Protein AF-A0A844MJE0-F1 (afdb_monomer)

Sequence (236 aa):
MPKNNQPQKSDAVLGGQNSVPANIAVLGGLEGVQMRLASANLKDRVSAISEALKYGNAGLDLVIESLRNKSWQVQRQAYLLLKNQNESQIKIALQELKTSYPYRQVHHKYTLNDGHSQKFASLTISNARNMLITSSEDSQIKFWNLDTKELIYTLVNNSSVKSISIDSDAQFLVSGGNDCLVKLWNLDTKELIHTFVGHSSSIESVSLNSYCRLIASGSLDKTVKNRKSNGTNIKA

Nearest PDB structures (foldseek):
  9esi-assembly1_C  TM=9.233E-01  e=3.219E-09  Schizosaccharomyces pombe
  3jb9-assembly1_L  TM=9.215E-01  e=4.875E-08  Schizosaccharomyces pombe 972h-
  4ci8-assembly1_A  TM=9.198E-01  e=2.069E-07  Homo sapiens
  6nd4-assembly1_T  TM=8.653E-01  e=9.304E-07  Saccharomyces cerevisiae BY4741
  5wlc-assembly1_LI  TM=8.374E-01  e=1.141E-03  Saccharomyces cerevisiae BY4741

Mean predicted aligned error: 14.36 Å

Secondary structure (DSSP, 8-state):
-----PPPTT------SSPPPTT-----HHHHHHHHHTSS-HHHHHHHHHHHGGGHHHHHHHHHHHTT-S-HHHHHHHHHHHTT---HHHHHHHHHHHHH-GGG--------TT--SS-EEEEEEETTTTEEEEEETTSEEEEEETTT--EEEEEE-SS-EEEEEE-TTSSEEEEEETTS-EEEEETTTTEEEEEE---SS-EEEEEE-GGG-EEEEEETTS-EEEEE--TTSS--

Foldseek 3Di:
DDDPPQPDQQDQDDDDPDDDDPDDRQRDHQVNLVVQCPDPDPVSNLVSLVVLPSNPPRSLVVLLVQCPDPDPSSNVSSCVVLVPDDDPSSVVSVVVSVVPDPVPPPDDPDDLPPDDPADWADWDAAPLQCWIWTFFQNQKIWIARNVVRDTPDIQGGPGGWREKEAANNRQWMWTWFAVQWIWIAGPVVRDTQDIDHDGPGGWNYWYAYHPRQWIWTDGPSRDIDIDGDPVPSPPD

pLDDT: mean 81.05, std 17.86, range [31.47, 96.81]

Structure (mmCIF, N/CA/C/O backbone):
data_AF-A0A844MJE0-F1
#
_entry.id   AF-A0A844MJE0-F1
#
loop_
_atom_site.group_PDB
_atom_site.id
_atom_site.type_symbol
_atom_site.label_atom_id
_atom_site.label_alt_id
_atom_site.label_comp_id
_atom_site.label_asym_id
_atom_site.label_entity_id
_atom_site.label_seq_id
_atom_site.pdbx_PDB_ins_code
_atom_site.Cartn_x
_atom_site.Cartn_y
_atom_site.Cartn_z
_atom_site.occupancy
_atom_site.B_iso_or_equiv
_atom_site.auth_seq_id
_atom_site.auth_comp_id
_atom_site.auth_asym_id
_atom_site.auth_atom_id
_atom_site.pdbx_PDB_model_num
ATOM 1 N N . MET A 1 1 ? -41.802 26.374 39.050 1.00 35.03 1 MET A N 1
ATOM 2 C CA . MET A 1 1 ? -40.739 25.354 38.914 1.00 35.03 1 MET A CA 1
ATOM 3 C C . MET A 1 1 ? -40.795 24.795 37.500 1.00 35.03 1 MET A C 1
ATOM 5 O O . MET A 1 1 ? -41.846 24.270 37.144 1.00 35.03 1 MET A O 1
ATOM 9 N N . PRO A 1 2 ? -39.760 24.967 36.663 1.00 33.94 2 PRO A N 1
ATOM 10 C CA . PRO A 1 2 ? -39.764 24.402 35.318 1.00 33.94 2 PRO A CA 1
ATOM 11 C C . PRO A 1 2 ? -39.615 22.877 35.414 1.00 33.94 2 PRO A C 1
ATOM 13 O O . PRO A 1 2 ? -38.682 22.379 36.043 1.00 33.94 2 PRO A O 1
ATOM 16 N N . LYS A 1 3 ? -40.568 22.133 34.840 1.00 37.91 3 LYS A N 1
ATOM 17 C CA . LYS A 1 3 ? -40.462 20.677 34.687 1.00 37.91 3 LYS A CA 1
ATOM 18 C C . LYS A 1 3 ? -39.306 20.384 33.731 1.00 37.91 3 LYS A C 1
ATOM 20 O O . LYS A 1 3 ? -39.228 20.963 32.651 1.00 37.91 3 LYS A O 1
ATOM 25 N N . ASN A 1 4 ? -38.401 19.513 34.161 1.00 39.12 4 ASN A N 1
ATOM 26 C CA . ASN A 1 4 ? -37.260 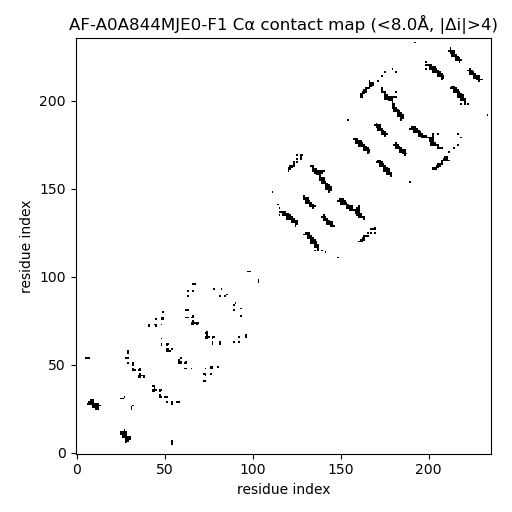19.050 33.385 1.00 39.12 4 ASN A CA 1
ATOM 27 C C . ASN A 1 4 ? -37.781 18.162 32.235 1.00 39.12 4 ASN A C 1
ATOM 29 O O . ASN A 1 4 ? -37.964 16.961 32.415 1.00 39.12 4 ASN A O 1
ATOM 33 N N . ASN A 1 5 ? -38.116 18.764 31.090 1.00 45.03 5 ASN A N 1
ATOM 34 C CA . ASN A 1 5 ? -38.633 18.060 29.910 1.00 45.03 5 ASN A CA 1
ATOM 35 C C . ASN A 1 5 ? -37.475 17.396 29.149 1.00 45.03 5 ASN A C 1
ATOM 37 O O . ASN A 1 5 ? -37.037 17.888 28.109 1.00 45.03 5 ASN A O 1
ATOM 41 N N . GLN A 1 6 ? -36.953 16.295 29.687 1.00 49.31 6 GLN A N 1
ATOM 42 C CA . GLN A 1 6 ? -36.098 15.400 28.913 1.00 49.31 6 GLN A CA 1
ATOM 43 C C . GLN A 1 6 ? -36.970 14.499 28.024 1.00 49.31 6 GLN A C 1
ATOM 45 O O . GLN A 1 6 ? -37.986 13.995 28.508 1.00 49.31 6 GLN A O 1
ATOM 50 N N . PRO A 1 7 ? -36.600 14.304 26.746 1.00 53.22 7 PRO A N 1
ATOM 51 C CA . PRO A 1 7 ? -37.373 13.486 25.821 1.00 53.22 7 PRO A CA 1
ATOM 52 C C . PRO A 1 7 ? -37.430 12.022 26.278 1.00 53.22 7 PRO A C 1
ATOM 54 O O . PRO A 1 7 ? -36.414 11.447 26.679 1.00 53.22 7 PRO A O 1
ATOM 57 N N . GLN A 1 8 ? -38.620 11.426 26.227 1.00 58.69 8 GLN A N 1
ATOM 58 C CA . GLN A 1 8 ? -38.882 10.046 26.627 1.00 58.69 8 GLN A CA 1
ATOM 59 C C . GLN A 1 8 ? -38.636 9.038 25.496 1.00 58.69 8 GLN A C 1
ATOM 61 O O . GLN A 1 8 ? -38.476 9.376 24.323 1.00 58.69 8 GLN A O 1
ATOM 66 N N . LYS A 1 9 ? -38.589 7.755 25.877 1.00 45.94 9 LYS A N 1
ATOM 67 C CA . LYS A 1 9 ? -38.171 6.620 25.039 1.00 45.94 9 LYS A CA 1
ATOM 68 C C . LYS A 1 9 ? -38.966 6.476 23.729 1.00 45.94 9 LYS A C 1
ATOM 70 O O . LYS A 1 9 ? -38.389 6.033 22.743 1.00 45.94 9 LYS A O 1
ATOM 75 N N . SER A 1 10 ? -40.231 6.895 23.724 1.00 49.75 10 SER A N 1
ATOM 76 C CA . SER A 1 10 ? -41.164 6.810 22.593 1.00 49.75 10 SER A CA 1
ATOM 77 C C . SER A 1 10 ? -41.624 8.183 22.079 1.00 49.75 10 SER A C 1
ATOM 79 O O . SER A 1 10 ? -42.693 8.288 21.477 1.00 49.75 10 SER A O 1
ATOM 81 N N . ASP A 1 11 ? -40.872 9.253 22.351 1.00 54.12 11 ASP A N 1
ATOM 82 C CA . ASP A 1 11 ? -41.260 10.589 21.897 1.00 54.12 11 ASP A CA 1
ATOM 83 C C . ASP A 1 11 ? -41.171 10.691 20.370 1.00 54.12 11 ASP A C 1
ATOM 85 O O . ASP A 1 11 ? -40.098 10.599 19.770 1.00 54.12 11 ASP A O 1
ATOM 89 N N . ALA A 1 12 ? -42.314 10.917 19.725 1.00 51.19 12 ALA A N 1
ATOM 90 C CA . ALA A 1 12 ? -42.372 11.216 18.303 1.00 51.19 12 ALA A CA 1
ATOM 91 C C . ALA A 1 12 ? -41.893 12.656 18.055 1.00 51.19 12 ALA A C 1
ATOM 93 O O . ALA A 1 12 ? -42.456 13.612 18.588 1.00 51.19 12 ALA A O 1
ATOM 94 N N . VAL A 1 13 ? -40.860 12.823 17.224 1.00 49.31 13 VAL A N 1
ATOM 95 C CA . VAL A 1 13 ? -40.357 14.145 16.825 1.00 49.31 13 VAL A CA 1
ATOM 96 C C . VAL A 1 13 ? -40.963 14.510 15.475 1.00 49.31 13 VAL A C 1
ATOM 98 O O . VAL A 1 13 ? -40.611 13.938 14.445 1.00 49.31 13 VAL A O 1
ATOM 101 N N . LEU A 1 14 ? -41.866 15.489 15.471 1.00 42.81 14 LEU A N 1
ATOM 102 C CA . LEU A 1 14 ? -42.382 16.102 14.248 1.00 42.81 14 LEU A CA 1
ATOM 103 C C . LEU A 1 14 ? -41.488 17.289 13.873 1.00 42.81 14 LEU A C 1
ATOM 105 O O . LEU A 1 14 ? -41.658 18.387 14.397 1.00 42.81 14 LEU A O 1
ATOM 109 N N . GLY A 1 15 ? -40.524 17.074 12.975 1.00 37.19 15 GLY A N 1
ATOM 110 C CA . GLY A 1 15 ? -39.758 18.177 12.387 1.00 37.19 15 GLY A CA 1
ATOM 111 C C . GLY A 1 15 ? -38.392 17.788 11.831 1.00 37.19 15 GLY A C 1
ATOM 112 O O . GLY A 1 15 ? -37.412 17.702 12.564 1.00 37.19 15 GLY A O 1
ATOM 113 N N . GLY A 1 16 ? -38.311 17.643 10.510 1.00 39.84 16 GLY A N 1
ATOM 114 C CA . GLY A 1 16 ? -37.067 17.639 9.743 1.00 39.84 16 GLY A CA 1
ATOM 115 C C . GLY A 1 16 ? -37.338 18.222 8.358 1.00 39.84 16 GLY A C 1
ATOM 116 O O . GLY A 1 16 ? -38.378 17.939 7.776 1.00 39.84 16 GLY A O 1
ATOM 117 N N . GLN A 1 17 ? -36.432 19.049 7.828 1.00 40.56 17 GLN A N 1
ATOM 118 C CA . GLN A 1 17 ? -36.599 19.769 6.550 1.00 40.56 17 GLN A CA 1
ATOM 119 C C . GLN A 1 17 ? -36.583 18.879 5.286 1.00 40.56 17 GLN A C 1
ATOM 121 O O . GLN A 1 17 ? -36.480 19.394 4.177 1.00 40.56 17 GLN A O 1
ATOM 126 N N . ASN A 1 18 ? -36.704 17.559 5.423 1.00 37.19 18 ASN A N 1
ATOM 127 C CA . ASN A 1 18 ? -36.796 16.652 4.284 1.00 37.19 18 ASN A CA 1
ATOM 128 C C . ASN A 1 18 ? -38.259 16.259 4.060 1.00 37.19 18 ASN A C 1
ATOM 130 O O . ASN A 1 18 ? -38.948 15.870 5.002 1.00 37.19 18 ASN A O 1
ATOM 134 N N . SER A 1 19 ? -38.721 16.345 2.810 1.00 37.81 19 SER A N 1
ATOM 135 C CA . SER A 1 19 ? -40.045 15.879 2.400 1.00 37.81 19 SER A CA 1
ATOM 136 C C . SER A 1 19 ? -40.218 14.398 2.753 1.00 37.81 19 SER A C 1
ATOM 138 O O . SER A 1 19 ? -39.479 13.532 2.287 1.00 37.81 19 SER A O 1
ATOM 140 N N . VAL A 1 20 ? -41.189 14.112 3.619 1.00 41.38 20 VAL A N 1
ATOM 141 C CA . VAL A 1 20 ? -41.494 12.755 4.085 1.00 41.38 20 VAL A CA 1
ATOM 142 C C . VAL A 1 20 ? -42.439 12.084 3.076 1.00 41.38 20 VAL A C 1
ATOM 144 O O . VAL A 1 20 ? -43.441 12.699 2.706 1.00 41.38 20 VAL A O 1
ATOM 147 N N . PRO A 1 21 ? -42.186 10.840 2.627 1.00 38.47 21 PRO A N 1
ATOM 148 C CA . PRO A 1 21 ? -43.189 10.048 1.921 1.00 38.47 21 PRO A CA 1
ATOM 149 C C . PRO A 1 21 ? -44.358 9.718 2.859 1.00 38.47 21 PRO A C 1
ATOM 151 O O . PRO A 1 21 ? -44.148 9.278 3.990 1.00 38.47 21 PRO A O 1
ATOM 154 N N . ALA A 1 22 ? -45.591 9.916 2.393 1.00 37.09 22 ALA A N 1
ATOM 155 C CA . ALA A 1 22 ? -46.799 9.565 3.133 1.00 37.09 22 ALA A CA 1
ATOM 156 C C . ALA A 1 22 ? -46.774 8.073 3.532 1.00 37.09 22 ALA A C 1
ATOM 158 O O . ALA A 1 22 ? -46.636 7.223 2.657 1.00 37.09 22 ALA A O 1
ATOM 159 N N . ASN A 1 23 ? -46.924 7.781 4.833 1.00 34.22 23 ASN A N 1
ATOM 160 C CA . ASN A 1 23 ? -47.141 6.458 5.466 1.00 34.22 23 ASN A CA 1
ATOM 161 C C . ASN A 1 23 ? -46.012 5.821 6.302 1.00 34.22 23 ASN A C 1
ATOM 163 O O . ASN A 1 23 ? -46.114 4.638 6.619 1.00 34.22 23 ASN A O 1
ATOM 167 N N . ILE A 1 24 ? -44.994 6.553 6.769 1.00 41.12 24 ILE A N 1
ATOM 168 C CA . ILE A 1 24 ? -44.108 6.026 7.828 1.00 41.12 24 ILE A CA 1
ATOM 169 C C . ILE A 1 24 ? -44.036 7.018 8.987 1.00 41.12 24 ILE A C 1
ATOM 171 O O . ILE A 1 24 ? -43.541 8.133 8.837 1.00 41.12 24 ILE A O 1
ATOM 175 N N . ALA A 1 25 ? -44.525 6.603 10.158 1.00 43.81 25 ALA A N 1
ATOM 176 C CA . ALA A 1 25 ? -44.223 7.284 11.407 1.00 43.81 25 ALA A CA 1
ATOM 177 C C . ALA A 1 25 ? -42.707 7.199 11.636 1.00 43.81 25 ALA A C 1
ATOM 179 O O . ALA A 1 25 ? -42.161 6.115 11.846 1.00 43.81 25 ALA A O 1
ATOM 180 N N . VAL A 1 26 ? -42.011 8.333 11.557 1.00 48.78 26 VAL A N 1
ATOM 181 C CA . VAL A 1 26 ? -40.617 8.414 11.993 1.00 48.78 26 VAL A CA 1
ATOM 182 C C . VAL A 1 26 ? -40.655 8.356 13.515 1.00 48.78 26 VAL A C 1
ATOM 184 O O . VAL A 1 26 ? -40.997 9.343 14.164 1.00 48.78 26 VAL A O 1
ATOM 187 N N . LEU A 1 27 ? -40.369 7.182 14.083 1.00 50.59 27 LEU A N 1
ATOM 188 C CA . LEU A 1 27 ? -40.142 7.053 15.520 1.00 50.59 27 LEU A CA 1
ATOM 189 C C . LEU A 1 27 ? -39.013 8.024 15.876 1.00 50.59 27 LEU A C 1
ATOM 191 O O . LEU A 1 27 ? -37.893 7.897 15.380 1.00 50.59 27 LEU A O 1
ATOM 195 N N . GLY A 1 28 ? -39.346 9.059 16.644 1.00 62.81 28 GLY A N 1
ATOM 196 C CA . GLY A 1 28 ? -38.365 9.966 17.218 1.00 62.81 28 GLY A CA 1
ATOM 197 C C . GLY A 1 28 ? -37.694 9.315 18.424 1.00 62.81 28 GLY A C 1
ATOM 198 O O . GLY A 1 28 ? -37.891 8.134 18.716 1.00 62.81 28 GLY A O 1
ATOM 199 N N . GLY A 1 29 ? -36.877 10.082 19.134 1.00 75.38 29 GLY A N 1
ATOM 200 C CA . GLY A 1 29 ? -36.345 9.608 20.401 1.00 75.38 29 GLY A CA 1
ATOM 201 C C . GLY A 1 29 ? -35.254 8.541 20.267 1.00 75.38 29 GLY A C 1
ATOM 202 O O . GLY A 1 29 ? -34.579 8.397 19.241 1.00 75.38 29 GLY A O 1
ATOM 203 N N . LEU A 1 30 ? -35.091 7.769 21.340 1.00 80.00 30 LEU A N 1
ATOM 204 C CA . LEU A 1 30 ? -34.098 6.700 21.433 1.00 80.00 30 LEU A CA 1
ATOM 205 C C . LEU A 1 30 ? -34.395 5.543 20.456 1.00 80.00 30 LEU A C 1
ATOM 207 O O . LEU A 1 30 ? -33.472 4.980 19.870 1.00 80.00 30 LEU A O 1
ATOM 211 N N . GLU A 1 31 ? -35.671 5.212 20.232 1.00 77.75 31 GLU A N 1
ATOM 212 C CA . GLU A 1 31 ? -36.081 4.171 19.274 1.00 77.75 31 GLU A CA 1
ATOM 213 C C . GLU A 1 31 ? -35.725 4.550 17.829 1.00 77.75 31 GLU A C 1
ATOM 215 O O . GLU A 1 31 ? -35.210 3.723 17.072 1.00 77.75 31 GLU A O 1
ATOM 220 N N . GLY A 1 32 ? -35.882 5.826 17.462 1.00 81.06 32 GLY A N 1
ATOM 221 C CA . GLY A 1 32 ? -35.431 6.346 16.169 1.00 81.06 32 GLY A CA 1
ATOM 222 C C . GLY A 1 32 ? -33.917 6.271 15.965 1.00 81.06 32 GLY A C 1
ATOM 223 O O . GLY A 1 32 ? -33.433 6.062 14.847 1.00 81.06 32 GLY A O 1
ATOM 224 N N . VAL A 1 33 ? -33.145 6.436 17.042 1.00 83.94 33 VAL A N 1
ATOM 225 C CA . VAL A 1 33 ? -31.689 6.237 17.031 1.00 83.94 33 VAL A CA 1
ATOM 226 C C . VAL A 1 33 ? -31.349 4.761 16.808 1.00 83.94 33 VAL A C 1
ATOM 228 O O . VAL A 1 33 ? -30.533 4.461 15.937 1.00 83.94 33 VAL A O 1
ATOM 231 N N . GLN A 1 34 ? -32.002 3.838 17.520 1.00 85.62 34 GLN A N 1
ATOM 232 C CA . GLN A 1 34 ? -31.779 2.393 17.374 1.00 85.62 34 GLN A CA 1
ATOM 233 C C . GLN A 1 34 ? -32.118 1.886 15.964 1.00 85.62 34 GLN A C 1
ATOM 235 O O . GLN A 1 34 ? -31.327 1.163 15.356 1.00 85.62 34 GLN A O 1
ATOM 240 N N . MET A 1 35 ? -33.242 2.327 15.395 1.00 82.75 35 MET A N 1
ATOM 241 C CA . MET A 1 35 ? -33.643 1.955 14.034 1.00 82.75 35 MET A CA 1
ATOM 242 C C . MET A 1 35 ? -32.636 2.440 12.984 1.00 82.75 35 MET A C 1
ATOM 244 O O . MET A 1 35 ? -32.252 1.691 12.085 1.00 82.75 35 MET A O 1
ATOM 248 N N . ARG A 1 36 ? -32.131 3.675 13.115 1.00 85.25 36 ARG A N 1
ATOM 249 C CA . ARG A 1 36 ? -31.092 4.196 12.210 1.00 85.25 36 ARG A CA 1
ATOM 250 C C . ARG A 1 36 ? -29.741 3.520 12.410 1.00 85.25 36 ARG A C 1
ATOM 252 O O . ARG A 1 36 ? -29.031 3.312 11.428 1.00 85.25 36 ARG A O 1
ATOM 259 N N . LEU A 1 37 ? -29.397 3.124 13.634 1.00 85.50 37 LEU A N 1
ATOM 260 C CA . LEU A 1 37 ? -28.204 2.326 13.937 1.00 85.50 37 LEU A CA 1
ATOM 261 C C . LEU A 1 37 ? -28.214 0.950 13.249 1.00 85.50 37 LEU A C 1
ATOM 263 O O . LEU A 1 37 ? -27.148 0.466 12.851 1.00 85.50 37 LEU A O 1
ATOM 267 N N . ALA A 1 38 ? -29.402 0.361 13.079 1.00 85.25 38 ALA A N 1
ATOM 268 C CA . ALA A 1 38 ? -29.630 -0.904 12.380 1.00 85.25 38 ALA A CA 1
ATOM 269 C C . ALA A 1 38 ? -29.778 -0.762 10.851 1.00 85.25 38 ALA A C 1
ATOM 271 O O . ALA A 1 38 ? -29.812 -1.768 10.143 1.00 85.25 38 ALA A O 1
ATOM 272 N N . SER A 1 39 ? -29.858 0.464 10.325 1.00 86.06 39 SER A N 1
ATOM 273 C CA . SER A 1 39 ? -30.025 0.698 8.887 1.00 86.06 39 SER A CA 1
ATOM 274 C C . SER A 1 39 ? -28.811 0.237 8.067 1.00 86.06 39 SER A C 1
ATOM 276 O O . SER A 1 39 ? -27.693 0.137 8.568 1.00 86.06 39 SER A O 1
ATOM 278 N N . ALA A 1 40 ? -29.004 -0.011 6.769 1.00 84.00 40 ALA A N 1
ATOM 279 C CA . ALA A 1 40 ? -27.901 -0.335 5.858 1.00 84.00 40 ALA A CA 1
ATOM 280 C C . ALA A 1 40 ? -27.025 0.890 5.517 1.00 84.00 40 ALA A C 1
ATOM 282 O O . ALA A 1 40 ? -25.872 0.742 5.109 1.00 84.00 40 ALA A O 1
ATOM 283 N N . ASN A 1 41 ? -27.551 2.106 5.692 1.00 88.00 41 ASN A N 1
ATOM 284 C CA . ASN A 1 41 ? -26.867 3.339 5.327 1.00 88.00 41 ASN A CA 1
ATOM 285 C C . ASN A 1 41 ? -25.903 3.788 6.428 1.00 88.00 41 ASN A C 1
ATOM 287 O O . ASN A 1 41 ? -26.292 4.183 7.525 1.00 88.00 41 ASN A O 1
ATOM 291 N N . LEU A 1 42 ? -24.613 3.794 6.112 1.00 86.69 42 LEU A N 1
ATOM 292 C CA . LEU A 1 42 ? -23.577 4.120 7.079 1.00 86.69 42 LEU A CA 1
ATOM 293 C C . LEU A 1 42 ? -23.650 5.566 7.593 1.00 86.69 42 LEU A C 1
ATOM 295 O O . LEU A 1 42 ? -23.349 5.814 8.761 1.00 86.69 42 LEU A O 1
ATOM 299 N N . LYS A 1 43 ? -24.084 6.511 6.753 1.00 87.50 43 LYS A N 1
ATOM 300 C CA . LYS A 1 43 ? -24.222 7.920 7.143 1.00 87.50 43 LYS A CA 1
ATOM 301 C C . LYS A 1 43 ? -25.285 8.094 8.229 1.00 87.50 43 LYS A C 1
ATOM 303 O O . LYS A 1 43 ? -25.052 8.814 9.200 1.00 87.50 43 LYS A O 1
ATOM 308 N N . ASP A 1 44 ? -26.398 7.377 8.100 1.00 86.94 44 ASP A N 1
ATOM 309 C CA . ASP A 1 44 ? -27.512 7.436 9.048 1.00 86.94 44 ASP A CA 1
ATOM 310 C C . ASP A 1 44 ? -27.118 6.822 10.393 1.00 86.94 44 ASP A C 1
ATOM 312 O O . ASP A 1 44 ? -27.391 7.406 11.441 1.00 86.94 44 ASP A O 1
ATOM 316 N N . ARG A 1 45 ? -26.374 5.709 10.370 1.00 89.06 45 ARG A N 1
ATOM 317 C CA . ARG A 1 45 ? -25.828 5.062 11.576 1.00 89.06 45 ARG A CA 1
ATOM 318 C C . ARG A 1 45 ? -24.874 5.976 12.344 1.00 89.06 45 ARG A C 1
ATOM 320 O O . ARG A 1 45 ? -24.981 6.098 13.561 1.00 89.06 45 ARG A O 1
ATOM 327 N N . VAL A 1 46 ? -23.945 6.634 11.643 1.00 89.06 46 VAL A N 1
ATOM 328 C CA . VAL A 1 46 ? -22.981 7.566 12.258 1.00 89.06 46 VAL A CA 1
ATOM 329 C C . VAL A 1 46 ? -23.699 8.786 12.842 1.00 89.06 46 VAL A C 1
ATOM 331 O O . VAL A 1 46 ? -23.398 9.190 13.965 1.00 89.06 46 VAL A O 1
ATOM 334 N N . SER A 1 47 ? -24.680 9.342 12.122 1.00 88.25 47 SER A N 1
ATOM 335 C CA . SER A 1 47 ? -25.501 10.452 12.621 1.00 88.25 47 SER A CA 1
ATOM 336 C C . SER A 1 47 ? -26.312 10.059 13.858 1.00 88.25 47 SER A C 1
ATOM 338 O O . SER A 1 47 ? -26.407 10.848 14.796 1.00 88.25 47 SER A O 1
ATOM 340 N N . ALA A 1 48 ? -26.875 8.849 13.880 1.00 88.44 48 ALA A N 1
ATOM 341 C CA . ALA A 1 48 ? -27.663 8.345 14.999 1.00 88.44 48 ALA A CA 1
ATOM 342 C C . ALA A 1 48 ? -26.829 8.225 16.285 1.00 88.44 48 ALA A C 1
ATOM 344 O O . ALA A 1 48 ? -27.296 8.629 17.345 1.00 88.44 48 ALA A O 1
ATOM 345 N N . ILE A 1 49 ? -25.569 7.778 16.198 1.00 90.62 49 ILE A N 1
ATOM 346 C CA . ILE A 1 49 ? -24.653 7.721 17.356 1.00 90.62 49 ILE A CA 1
ATOM 347 C C . ILE A 1 49 ? -24.396 9.103 17.947 1.00 90.62 49 ILE A C 1
ATOM 349 O O . ILE A 1 49 ? -24.406 9.274 19.163 1.00 90.62 49 ILE A O 1
ATOM 353 N N . SER A 1 50 ? -24.168 10.102 17.095 1.00 88.00 50 SER A N 1
ATOM 354 C CA . SER A 1 50 ? -23.973 11.476 17.561 1.00 88.00 50 SER A CA 1
ATOM 355 C C . SER A 1 50 ? -25.225 12.054 18.219 1.00 88.00 50 SER A C 1
ATOM 357 O O . SER A 1 50 ? -25.116 12.884 19.117 1.00 88.00 50 SER A O 1
ATOM 359 N N . GLU A 1 51 ? -26.408 11.615 17.795 1.00 87.75 51 GLU A N 1
ATOM 360 C CA . GLU A 1 51 ? -27.675 12.021 18.395 1.00 87.75 51 GLU A CA 1
ATOM 361 C C . GLU A 1 51 ? -27.981 11.279 19.7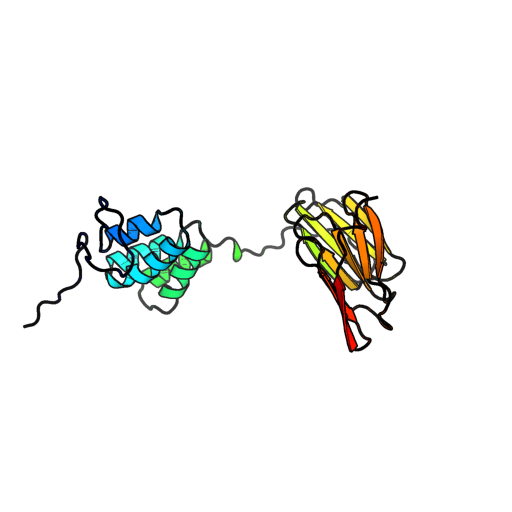02 1.00 87.75 51 GLU A C 1
ATOM 363 O O . GLU A 1 51 ? -28.596 11.867 20.588 1.00 87.75 51 GLU A O 1
ATOM 368 N N . ALA A 1 52 ? -27.509 10.036 19.853 1.00 89.12 52 ALA A N 1
ATOM 369 C CA . ALA A 1 52 ? -27.784 9.173 20.999 1.00 89.12 52 ALA A CA 1
ATOM 370 C C . ALA A 1 52 ? -27.508 9.867 22.342 1.00 89.12 52 ALA A C 1
ATOM 372 O O . ALA A 1 52 ? -28.347 9.816 23.234 1.00 89.12 52 ALA A O 1
ATOM 373 N N . LEU A 1 53 ? -26.402 10.611 22.463 1.00 85.31 53 LEU A N 1
ATOM 374 C CA . LEU A 1 53 ? -26.029 11.315 23.701 1.00 85.31 53 LEU A CA 1
ATOM 375 C C . LEU A 1 53 ? -27.064 12.345 24.186 1.00 85.31 53 LEU A C 1
ATOM 377 O O . LEU A 1 53 ? -27.056 12.707 25.360 1.00 85.31 53 LEU A O 1
ATOM 381 N N . LYS A 1 54 ? -27.975 12.811 23.320 1.00 86.12 54 LYS A N 1
ATOM 382 C CA . LYS A 1 54 ? -29.065 13.720 23.715 1.00 86.12 54 LYS A CA 1
ATOM 383 C C . LYS A 1 54 ? -30.098 13.047 24.625 1.00 86.12 54 LYS A C 1
ATOM 385 O O . LYS A 1 54 ? -30.833 13.748 25.312 1.00 86.12 54 LYS A O 1
ATOM 390 N N . TYR A 1 55 ? -30.136 11.715 24.649 1.00 84.88 55 TYR A N 1
ATOM 391 C CA . TYR A 1 55 ? -31.101 10.912 25.404 1.00 84.88 55 TYR A CA 1
ATOM 392 C C . TYR A 1 55 ? -30.540 10.391 26.742 1.00 84.88 55 TYR A C 1
ATOM 394 O O . TYR A 1 55 ? -31.013 9.387 27.276 1.00 84.88 55 TYR A O 1
ATOM 402 N N . GLY A 1 56 ? -29.522 11.063 27.294 1.00 84.25 56 GLY A N 1
ATOM 403 C CA . GLY A 1 56 ? -28.972 10.771 28.622 1.00 84.25 56 GLY A CA 1
ATOM 404 C C . GLY A 1 56 ? -28.340 9.379 28.726 1.00 84.25 56 GLY A C 1
ATOM 405 O O . GLY A 1 56 ? -27.711 8.910 27.778 1.00 84.25 56 GLY A O 1
ATOM 406 N N . ASN A 1 57 ? -28.520 8.714 29.872 1.00 85.44 57 ASN A N 1
ATOM 407 C CA . ASN A 1 57 ? -27.878 7.425 30.171 1.00 85.44 57 ASN A CA 1
ATOM 408 C C . ASN A 1 57 ? -28.237 6.331 29.154 1.00 85.44 57 ASN A C 1
ATOM 410 O O . ASN A 1 57 ? -27.350 5.642 28.669 1.00 85.44 57 ASN A O 1
ATOM 414 N N . ALA A 1 58 ? -29.508 6.238 28.745 1.00 84.00 58 ALA A N 1
ATOM 415 C CA . ALA A 1 58 ? -29.936 5.257 27.743 1.00 84.00 58 ALA A CA 1
ATOM 416 C C . ALA A 1 58 ? -29.274 5.496 26.372 1.00 84.00 58 ALA A C 1
ATOM 418 O O . ALA A 1 58 ? -28.999 4.564 25.620 1.00 84.00 58 ALA A O 1
ATOM 419 N N . GLY A 1 59 ? -29.010 6.761 26.048 1.00 86.38 59 GLY A N 1
ATOM 420 C CA . GLY A 1 59 ? -28.253 7.152 24.869 1.00 86.38 59 GLY A CA 1
ATOM 421 C C . GLY A 1 59 ? -26.775 6.794 24.965 1.00 86.38 59 GLY A C 1
ATOM 422 O O . GLY A 1 59 ? -26.195 6.277 24.015 1.00 86.38 59 GLY A O 1
ATOM 423 N N . LEU A 1 60 ? -26.173 7.046 26.124 1.00 88.88 60 LEU A N 1
ATOM 424 C CA . LEU A 1 60 ? -24.784 6.717 26.422 1.00 88.88 60 LEU A CA 1
ATOM 425 C C . LEU A 1 60 ? -24.531 5.206 26.347 1.00 88.88 60 LEU A C 1
ATOM 427 O O . LEU A 1 60 ? -23.541 4.803 25.734 1.00 88.88 60 LEU A O 1
ATOM 431 N N . ASP A 1 61 ? -25.452 4.385 26.854 1.00 90.25 61 ASP A N 1
ATOM 432 C CA . ASP A 1 61 ? -25.393 2.922 26.747 1.00 90.25 61 ASP A CA 1
ATOM 433 C C . ASP A 1 61 ? -25.327 2.467 25.283 1.00 90.25 61 ASP A C 1
ATOM 435 O O . ASP A 1 61 ? -24.499 1.628 24.933 1.00 90.25 61 ASP A O 1
ATOM 439 N N . LEU A 1 62 ? -26.109 3.090 24.393 1.00 90.06 62 LEU A N 1
ATOM 440 C CA . LEU A 1 62 ? -26.057 2.806 22.954 1.00 90.06 62 LEU A CA 1
ATOM 441 C C . LEU A 1 62 ? -24.726 3.214 22.314 1.00 90.06 62 LEU A C 1
ATOM 443 O O . LEU A 1 62 ? -24.236 2.533 21.407 1.00 90.06 62 LEU A O 1
ATOM 447 N N . VAL A 1 63 ? -24.119 4.320 22.757 1.00 91.56 63 VAL A N 1
ATOM 448 C CA . VAL A 1 63 ? -22.788 4.723 22.275 1.00 91.56 63 VAL A CA 1
ATOM 449 C C . VAL A 1 63 ? -21.725 3.740 22.769 1.00 91.56 63 VAL A C 1
ATOM 451 O O . VAL A 1 63 ? -20.855 3.352 21.988 1.00 91.56 63 VAL A O 1
ATOM 454 N N . ILE A 1 64 ? -21.811 3.284 24.022 1.00 91.19 64 ILE A N 1
ATOM 455 C CA . ILE A 1 64 ? -20.928 2.246 24.568 1.00 91.19 64 ILE A CA 1
ATOM 456 C C . ILE A 1 64 ? -21.101 0.932 23.798 1.00 91.19 64 ILE A C 1
ATOM 458 O O . ILE A 1 64 ? -20.111 0.344 23.371 1.00 91.19 64 ILE A O 1
ATOM 462 N N . GLU A 1 65 ? -22.331 0.490 23.546 1.00 90.56 65 GLU A N 1
ATOM 463 C CA . GLU A 1 65 ? -22.611 -0.718 22.763 1.00 90.56 65 GLU A CA 1
ATOM 464 C C . GLU A 1 65 ? -22.057 -0.600 21.333 1.00 90.56 65 GLU A C 1
ATOM 466 O O . GLU A 1 65 ? -21.469 -1.539 20.789 1.00 90.56 65 GLU A O 1
ATOM 471 N N . SER A 1 66 ? -22.132 0.599 20.749 1.00 90.44 66 SER A N 1
ATOM 472 C CA . SER A 1 66 ? -21.580 0.897 19.425 1.00 90.44 66 SER A CA 1
ATOM 473 C C . SER A 1 66 ? -20.053 0.755 19.346 1.00 90.44 66 SER A C 1
ATOM 475 O O . SER A 1 66 ? -19.525 0.562 18.247 1.00 90.44 66 SER A O 1
ATOM 477 N N . LEU A 1 67 ? -19.329 0.754 20.474 1.00 88.69 67 LEU A N 1
ATOM 478 C CA . LEU A 1 67 ? -17.900 0.411 20.518 1.00 88.69 67 LEU A CA 1
ATOM 479 C C . LEU A 1 67 ? -17.622 -1.049 20.130 1.00 88.69 67 LEU A C 1
ATOM 481 O O . LEU A 1 67 ? -16.484 -1.378 19.804 1.00 88.69 67 LEU A O 1
ATOM 485 N N . ARG A 1 68 ? -18.630 -1.926 20.129 1.00 86.94 68 ARG A N 1
ATOM 486 C CA . ARG A 1 68 ? -18.516 -3.328 19.694 1.00 86.94 68 ARG A CA 1
ATOM 487 C C . ARG A 1 68 ? -19.045 -3.550 18.272 1.00 86.94 68 ARG A C 1
ATOM 489 O O . ARG A 1 68 ? -19.139 -4.685 17.809 1.00 86.94 68 ARG A O 1
ATOM 496 N N . ASN A 1 69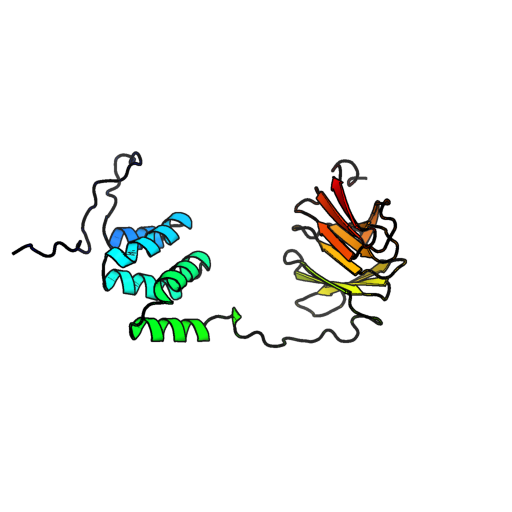 ? -19.398 -2.482 17.553 1.00 86.62 69 ASN A N 1
ATOM 497 C CA . ASN A 1 69 ? -19.967 -2.594 16.214 1.00 86.62 69 ASN A CA 1
ATOM 498 C C . ASN A 1 69 ? -18.930 -3.072 15.177 1.00 86.62 69 ASN A C 1
ATOM 500 O O . ASN A 1 69 ? -17.790 -2.616 15.170 1.00 86.62 69 ASN A O 1
ATOM 504 N N . LYS A 1 70 ? -19.354 -3.932 14.237 1.00 83.12 70 LYS A N 1
ATOM 505 C CA . LYS A 1 70 ? -18.511 -4.444 13.138 1.00 83.12 70 LYS A CA 1
ATOM 506 C C . LYS A 1 70 ? -18.018 -3.354 12.175 1.00 83.12 70 LYS A C 1
ATOM 508 O O . LYS A 1 70 ? -16.993 -3.527 11.525 1.00 83.12 70 LYS A O 1
ATOM 513 N N . SER A 1 71 ? -18.759 -2.254 12.030 1.00 85.12 71 SER A N 1
ATOM 514 C CA . SER A 1 71 ? -18.355 -1.147 11.159 1.00 85.12 71 SER A CA 1
ATOM 515 C C . SER A 1 71 ? -17.360 -0.234 11.871 1.00 85.12 71 SER A C 1
ATOM 517 O O . SER A 1 71 ? -17.711 0.427 12.850 1.00 85.12 71 SER A O 1
ATOM 519 N N . TRP A 1 72 ? -16.143 -0.125 11.329 1.00 84.44 72 TRP A N 1
ATOM 520 C CA . TRP A 1 72 ? -15.087 0.708 11.912 1.00 84.44 72 TRP A CA 1
ATOM 521 C C . TRP A 1 72 ? -15.475 2.191 12.012 1.00 84.44 72 TRP A C 1
ATOM 523 O O . TRP A 1 72 ? -15.044 2.872 12.934 1.00 84.44 72 TRP A O 1
ATOM 533 N N . GLN A 1 73 ? -16.297 2.709 11.092 1.00 86.69 73 GLN A N 1
ATOM 534 C CA . GLN A 1 73 ? -16.705 4.121 11.092 1.00 86.69 73 GLN A CA 1
ATOM 535 C C . GLN A 1 73 ? -17.659 4.425 12.249 1.00 86.69 73 GLN A C 1
ATOM 537 O O . GLN A 1 73 ? -17.492 5.422 12.948 1.00 86.69 73 GLN A O 1
ATOM 542 N N . VAL A 1 74 ? -18.619 3.528 12.472 1.00 89.06 74 VAL A N 1
ATOM 543 C CA . VAL A 1 74 ? -19.594 3.574 13.571 1.00 89.06 74 VAL A CA 1
ATOM 544 C C . VAL A 1 74 ? -18.864 3.441 14.910 1.00 89.06 74 VAL A C 1
ATOM 546 O O . VAL A 1 74 ? -19.015 4.278 15.798 1.00 89.06 74 VAL A O 1
ATOM 549 N N . GLN A 1 75 ? -17.972 2.456 15.008 1.00 88.50 75 GLN A N 1
ATOM 550 C CA . GLN A 1 75 ? -17.151 2.213 16.188 1.00 88.50 75 GLN A CA 1
ATOM 551 C C . GLN A 1 75 ? -16.210 3.388 16.511 1.00 88.50 75 GLN A C 1
ATOM 553 O O . GLN A 1 75 ? -16.116 3.827 17.657 1.00 88.50 75 GLN A O 1
ATOM 558 N N . ARG A 1 76 ? -15.535 3.946 15.496 1.00 88.19 76 ARG A N 1
ATOM 559 C CA . ARG A 1 76 ? -14.654 5.113 15.644 1.00 88.19 76 ARG A CA 1
ATOM 560 C C . ARG A 1 76 ? -15.427 6.340 16.102 1.00 88.19 76 ARG A C 1
ATOM 562 O O . ARG A 1 76 ? -14.913 7.086 16.930 1.00 88.19 76 ARG A O 1
ATOM 569 N N . GLN A 1 77 ? -16.634 6.556 15.580 1.00 90.56 77 GLN A N 1
ATOM 570 C CA . GLN A 1 77 ? -17.469 7.672 16.010 1.00 90.56 77 GLN A CA 1
ATOM 571 C C . GLN A 1 77 ? -17.823 7.547 17.494 1.00 90.56 77 GLN A C 1
ATOM 573 O O . GLN A 1 77 ? -17.626 8.500 18.244 1.00 90.56 77 GLN A O 1
ATOM 578 N N . ALA A 1 78 ? -18.249 6.361 17.934 1.00 90.56 78 ALA A N 1
ATOM 579 C CA . ALA A 1 78 ? -18.505 6.087 19.344 1.00 90.56 78 ALA A CA 1
ATOM 580 C C . ALA A 1 78 ? -17.258 6.327 20.218 1.00 90.56 78 ALA A C 1
ATOM 582 O O . ALA A 1 78 ? -17.335 7.014 21.235 1.00 90.56 78 ALA A O 1
ATOM 583 N N . TYR A 1 79 ? -16.079 5.869 19.781 1.00 89.81 79 TYR A N 1
ATOM 584 C CA . TYR A 1 79 ? -14.819 6.131 20.485 1.00 89.81 79 TYR A CA 1
ATOM 585 C C . TYR A 1 79 ? -14.520 7.631 20.609 1.00 89.81 79 TYR A C 1
ATOM 587 O O . TYR A 1 79 ? -14.145 8.104 21.680 1.00 89.81 79 TYR A O 1
ATOM 595 N N . LEU A 1 80 ? -14.688 8.401 19.529 1.00 89.19 80 LEU A N 1
ATOM 596 C CA . LEU A 1 80 ? -14.412 9.840 19.525 1.00 89.19 80 LEU A CA 1
ATOM 597 C C . LEU A 1 80 ? -15.325 10.624 20.469 1.00 89.19 80 LEU A C 1
ATOM 599 O O . LEU A 1 80 ? -14.867 11.611 21.044 1.00 89.19 80 LEU A O 1
ATOM 603 N N . LEU A 1 81 ? -16.573 10.184 20.633 1.00 90.50 81 LEU A N 1
ATOM 604 C CA . LEU A 1 81 ? -17.524 10.782 21.569 1.00 90.50 81 LEU A CA 1
ATOM 605 C C . LEU A 1 81 ? -17.170 10.480 23.031 1.00 90.50 81 LEU A C 1
ATOM 607 O O . LEU A 1 81 ? -17.335 11.340 23.892 1.00 90.50 81 LEU A O 1
ATOM 611 N N . LEU A 1 82 ? -16.651 9.280 23.303 1.00 89.94 82 LEU A N 1
ATOM 612 C CA . LEU A 1 82 ? -16.424 8.784 24.660 1.00 89.94 82 LEU A CA 1
ATOM 613 C C . LEU A 1 82 ? -14.998 9.021 25.192 1.00 89.94 82 LEU A C 1
ATOM 615 O O . LEU A 1 82 ? -14.806 9.105 26.400 1.00 89.94 82 LEU A O 1
ATOM 619 N N . LYS A 1 83 ? -13.984 9.171 24.326 1.00 88.44 83 LYS A N 1
ATOM 620 C CA . LYS A 1 83 ? -12.550 9.191 24.708 1.00 88.44 83 LYS A CA 1
ATOM 621 C C . LYS A 1 83 ? -12.144 10.240 25.752 1.00 88.44 83 LYS A C 1
ATOM 623 O O . LYS A 1 83 ? -11.135 10.052 26.422 1.00 88.44 83 LYS A O 1
ATOM 628 N N . ASN A 1 84 ? -12.890 11.339 25.851 1.00 86.12 84 ASN A N 1
ATOM 629 C CA . ASN A 1 84 ? -12.594 12.451 26.758 1.00 86.12 84 ASN A CA 1
ATOM 630 C C . ASN A 1 84 ? -13.518 12.468 27.987 1.00 86.12 84 ASN A C 1
ATOM 632 O O . ASN A 1 84 ? -13.425 13.380 28.805 1.00 86.12 84 ASN A O 1
ATOM 636 N N . GLN A 1 85 ? -14.431 11.502 28.107 1.00 86.75 85 GLN A N 1
ATOM 637 C CA . GLN A 1 85 ? -15.377 11.432 29.214 1.00 86.75 85 GLN A CA 1
ATOM 638 C C . GLN A 1 85 ? -14.788 10.642 30.390 1.00 86.75 85 GLN A C 1
ATOM 640 O O . GLN A 1 85 ? -14.042 9.679 30.211 1.00 86.75 85 GLN A O 1
ATOM 645 N N . ASN A 1 86 ? -15.117 11.069 31.612 1.00 83.69 86 ASN A N 1
ATOM 646 C CA . ASN A 1 86 ? -14.480 10.577 32.840 1.00 83.69 86 ASN A CA 1
ATOM 647 C C . ASN A 1 86 ? -15.289 9.528 33.613 1.00 83.69 86 ASN A C 1
ATOM 649 O O . ASN A 1 86 ? -14.835 9.078 34.668 1.00 83.69 86 ASN A O 1
ATOM 653 N N . GLU A 1 87 ? -16.445 9.118 33.100 1.00 87.81 87 GLU A N 1
ATOM 654 C CA . GLU A 1 87 ? -17.317 8.150 33.763 1.00 87.81 87 GLU A CA 1
ATOM 655 C C . GLU A 1 87 ? -16.673 6.756 33.845 1.00 87.81 87 GLU A C 1
ATOM 657 O O . GLU A 1 87 ? -15.983 6.306 32.925 1.00 87.81 87 GLU A O 1
ATOM 662 N N . SER A 1 88 ? -16.901 6.053 34.957 1.00 86.12 88 SER A N 1
ATOM 663 C CA . SER A 1 88 ? -16.308 4.736 35.232 1.00 86.12 88 SER A CA 1
ATOM 664 C C . SER A 1 88 ? -16.691 3.691 34.181 1.00 86.12 88 SER A C 1
ATOM 666 O O . SER A 1 88 ? -15.818 2.983 33.678 1.00 86.12 88 SER A O 1
ATOM 668 N N . GLN A 1 89 ? -17.965 3.652 33.788 1.00 87.19 89 GLN A N 1
ATOM 669 C CA . GLN A 1 89 ? -18.489 2.758 32.750 1.00 87.19 89 GLN A CA 1
ATOM 670 C C . GLN A 1 89 ? -17.795 2.953 31.394 1.00 87.19 89 GLN A C 1
ATOM 672 O O . GLN A 1 89 ? -17.427 1.984 30.730 1.00 87.19 89 GLN A O 1
ATOM 677 N N . ILE A 1 90 ? -17.509 4.205 31.027 1.00 88.50 90 ILE A N 1
ATOM 678 C CA . ILE A 1 90 ? -16.812 4.542 29.784 1.00 88.50 90 ILE A CA 1
ATOM 679 C C . ILE A 1 90 ? -15.359 4.089 29.848 1.00 88.50 90 ILE A C 1
ATOM 681 O O . ILE A 1 90 ? -14.849 3.510 28.891 1.00 88.50 90 ILE A O 1
ATOM 685 N N . LYS A 1 91 ? -14.679 4.315 30.978 1.00 89.06 91 LYS A N 1
ATOM 686 C CA . LYS A 1 91 ? -13.291 3.870 31.156 1.00 89.06 91 LYS A CA 1
ATOM 687 C C . LYS A 1 91 ? -13.166 2.356 31.012 1.00 89.06 91 LYS A C 1
ATOM 689 O O . LYS A 1 91 ? -12.242 1.909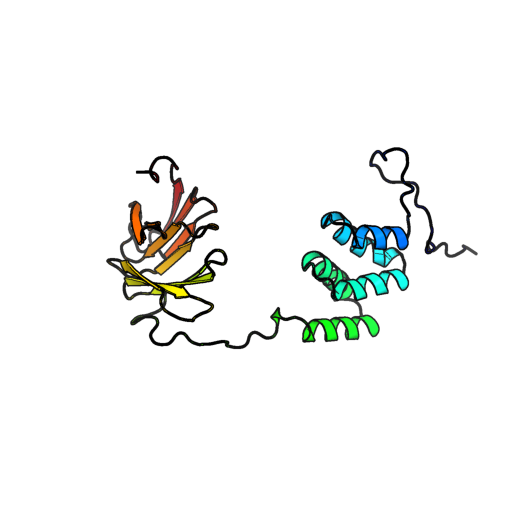 30.338 1.00 89.06 91 LYS A O 1
ATOM 694 N N . ILE A 1 92 ? -14.098 1.591 31.585 1.00 88.00 92 ILE A N 1
ATOM 695 C CA . ILE A 1 92 ? -14.143 0.127 31.453 1.00 88.00 92 ILE A CA 1
ATOM 696 C C . ILE A 1 92 ? -14.376 -0.266 29.992 1.00 88.00 92 ILE A C 1
ATOM 698 O O . ILE A 1 92 ? -13.569 -1.004 29.430 1.00 88.00 92 ILE A O 1
ATOM 702 N N . ALA A 1 93 ? -15.397 0.294 29.338 1.00 87.56 93 ALA A N 1
ATOM 703 C CA . ALA A 1 93 ? -15.702 -0.015 27.942 1.00 87.56 93 ALA A CA 1
ATOM 704 C C . ALA A 1 93 ? -14.544 0.331 26.987 1.00 87.56 93 ALA A C 1
ATOM 706 O O . ALA A 1 93 ? -14.219 -0.441 26.088 1.00 87.56 93 ALA A O 1
ATOM 707 N N . LEU A 1 94 ? -13.868 1.465 27.201 1.00 87.19 94 LEU A N 1
ATOM 708 C CA . LEU A 1 94 ? -12.677 1.852 26.443 1.00 87.19 94 LEU A CA 1
ATOM 709 C C . LEU A 1 94 ? -11.479 0.939 26.737 1.00 87.19 94 LEU A C 1
ATOM 711 O O . LEU A 1 94 ? -10.662 0.714 25.846 1.00 87.19 94 LEU A O 1
ATOM 715 N N . GLN A 1 95 ? -11.344 0.427 27.963 1.00 84.75 95 GLN A N 1
ATOM 716 C CA . GLN A 1 95 ? -10.302 -0.531 28.332 1.00 84.75 95 GLN A CA 1
ATOM 717 C C . GLN A 1 95 ? -10.529 -1.886 27.644 1.00 84.75 95 GLN A C 1
ATOM 719 O O . GLN A 1 95 ? -9.598 -2.408 27.035 1.00 84.75 95 GLN A O 1
ATOM 724 N N . GLU A 1 96 ? -11.756 -2.411 27.668 1.00 84.69 96 GLU A N 1
ATOM 725 C CA . GLU A 1 96 ? -12.148 -3.637 26.955 1.00 84.69 96 GLU A CA 1
ATOM 726 C C . GLU A 1 96 ? -11.965 -3.507 25.444 1.00 84.69 96 GLU A C 1
ATOM 728 O O . GLU A 1 96 ? -11.471 -4.408 24.773 1.00 84.69 96 GLU A O 1
ATOM 733 N N . LEU A 1 97 ? -12.317 -2.352 24.887 1.00 82.69 97 LEU A N 1
ATOM 734 C CA . LEU A 1 97 ? -12.103 -2.076 23.476 1.00 82.69 97 LEU A CA 1
ATOM 735 C C . LEU A 1 97 ? -10.602 -2.034 23.132 1.00 82.69 97 LEU A C 1
ATOM 737 O O . LEU A 1 97 ? -10.195 -2.585 22.111 1.00 82.69 97 LEU A O 1
ATOM 741 N N . LYS A 1 98 ? -9.748 -1.465 23.996 1.00 76.50 98 LYS A N 1
ATOM 742 C CA . LYS A 1 98 ? -8.284 -1.481 23.804 1.00 76.50 98 LYS A CA 1
ATOM 743 C C . LYS A 1 98 ? -7.697 -2.894 23.812 1.00 76.50 98 LYS A C 1
ATOM 745 O O . LYS A 1 98 ? -6.714 -3.107 23.107 1.00 76.50 98 LYS A O 1
ATOM 750 N N . THR A 1 99 ? -8.247 -3.816 24.601 1.00 71.69 99 THR A N 1
ATOM 751 C CA . THR A 1 99 ? -7.781 -5.211 24.666 1.00 71.69 99 THR A CA 1
ATOM 752 C C . THR A 1 99 ? -8.384 -6.079 23.563 1.00 71.69 99 THR A C 1
ATOM 754 O O . THR A 1 99 ? -7.710 -6.974 23.064 1.00 71.69 99 THR A O 1
ATOM 757 N N . SER A 1 100 ? -9.617 -5.791 23.142 1.00 71.88 100 SER A N 1
ATOM 758 C CA . SER A 1 100 ? -10.331 -6.521 22.091 1.00 71.88 100 SER A CA 1
ATOM 759 C C . SER A 1 100 ? -9.917 -6.122 20.673 1.00 71.88 100 SER A C 1
ATOM 761 O O . SER A 1 100 ? -10.179 -6.882 19.740 1.00 71.88 100 SER A O 1
ATOM 763 N N . TYR A 1 101 ? -9.323 -4.943 20.468 1.00 62.78 101 TYR A N 1
ATOM 764 C CA . TYR A 1 101 ? -8.966 -4.498 19.126 1.00 62.78 101 TYR A CA 1
ATOM 765 C C . TYR A 1 101 ? -7.873 -5.378 18.493 1.00 62.78 101 TYR A C 1
ATOM 767 O O . TYR A 1 101 ? -6.738 -5.384 18.980 1.00 62.78 101 TYR A O 1
ATOM 775 N N . PRO A 1 102 ? -8.135 -5.997 17.325 1.00 53.84 102 PRO A N 1
ATOM 776 C CA . PRO A 1 102 ? -7.129 -6.774 16.598 1.00 53.84 102 PRO A CA 1
ATOM 777 C C . PRO A 1 102 ? -5.953 -5.920 16.090 1.00 53.84 102 PRO A C 1
ATOM 779 O O . PRO A 1 102 ? -4.906 -6.454 15.746 1.00 53.84 102 PRO A O 1
ATOM 782 N N . TYR A 1 103 ? -6.084 -4.589 16.072 1.00 50.47 103 TYR A N 1
ATOM 783 C CA . TYR A 1 103 ? -5.063 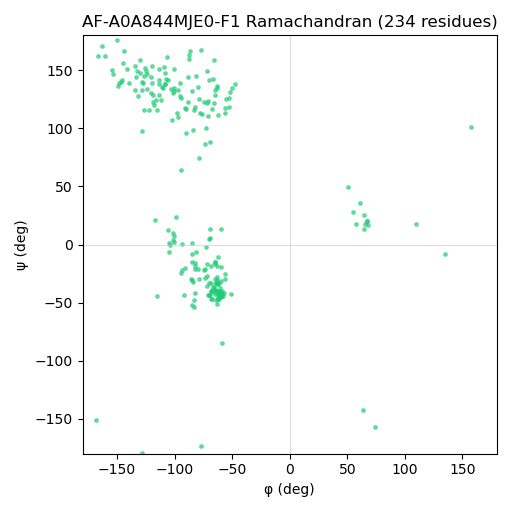-3.677 15.544 1.00 50.47 103 TYR A CA 1
ATOM 784 C C . TYR A 1 103 ? -3.916 -3.358 16.513 1.00 50.47 103 TYR A C 1
ATOM 786 O O . TYR A 1 103 ? -2.968 -2.684 16.115 1.00 50.47 103 TYR A O 1
ATOM 794 N N . ARG A 1 104 ? -3.981 -3.796 17.781 1.00 47.03 104 ARG A N 1
ATOM 795 C CA . ARG A 1 104 ? -2.919 -3.527 18.774 1.00 47.03 104 ARG A CA 1
ATOM 796 C C . ARG A 1 104 ? -2.015 -4.706 19.093 1.00 47.03 104 ARG A C 1
ATOM 798 O O . ARG A 1 104 ? -1.003 -4.515 19.759 1.00 47.03 104 ARG A O 1
ATOM 805 N N . GLN A 1 105 ? -2.321 -5.882 18.567 1.00 53.75 105 GLN A N 1
ATOM 806 C CA . GLN A 1 105 ? -1.410 -7.016 18.576 1.00 53.75 105 GLN A CA 1
ATOM 807 C C . GLN A 1 105 ? -0.628 -7.032 17.261 1.00 53.75 105 GLN A C 1
ATOM 809 O O . GLN A 1 105 ? -0.774 -7.930 16.435 1.00 53.75 105 GLN A O 1
ATOM 814 N N . VAL A 1 106 ? 0.186 -5.994 17.030 1.00 60.88 106 VAL A N 1
ATOM 815 C CA . VAL A 1 106 ? 1.204 -6.057 15.974 1.00 60.88 106 VAL A CA 1
ATOM 816 C C . VAL A 1 106 ? 2.297 -6.979 16.493 1.00 60.88 106 VAL A C 1
ATOM 818 O O . VAL A 1 106 ? 3.252 -6.551 17.136 1.00 60.88 106 VAL A O 1
ATOM 821 N N . HIS A 1 107 ? 2.106 -8.269 16.269 1.00 65.25 107 HIS A N 1
ATOM 822 C CA . HIS A 1 107 ? 3.137 -9.261 16.492 1.00 65.25 107 HIS A CA 1
ATOM 823 C C . HIS A 1 107 ? 3.853 -9.511 15.174 1.00 65.25 107 HIS A C 1
ATOM 825 O O . HIS A 1 107 ? 3.230 -9.588 14.111 1.00 65.25 107 HIS A O 1
ATOM 831 N N . HIS A 1 108 ? 5.177 -9.631 15.247 1.00 76.00 108 HIS A N 1
ATOM 832 C CA . HIS A 1 108 ? 5.940 -10.220 14.157 1.00 76.00 108 HIS A CA 1
ATOM 833 C C . HIS A 1 108 ? 5.314 -11.583 13.830 1.00 76.00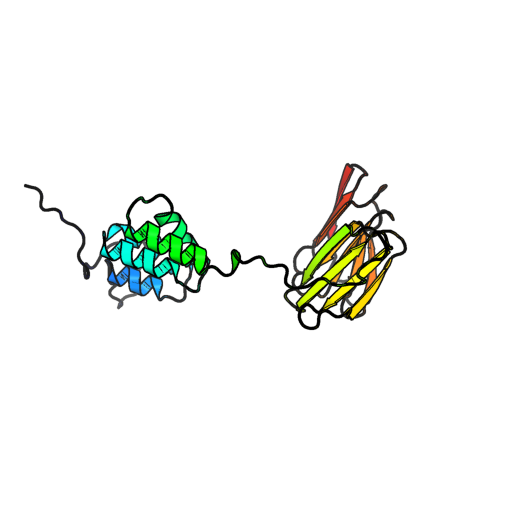 108 HIS A C 1
ATOM 835 O O . HIS A 1 108 ? 5.194 -12.436 14.708 1.00 76.00 108 HIS A O 1
ATOM 841 N N . LYS A 1 109 ? 4.817 -11.742 12.598 1.00 82.44 109 LYS A N 1
ATOM 842 C CA . LYS A 1 109 ? 4.106 -12.960 12.181 1.00 82.44 109 LYS A CA 1
ATOM 843 C C . LYS A 1 109 ? 5.061 -13.975 11.559 1.00 82.44 109 LYS A C 1
ATOM 845 O O . LYS A 1 109 ? 4.935 -15.170 11.803 1.00 82.44 109 LYS A O 1
ATOM 850 N N . TYR A 1 110 ? 5.970 -13.505 10.709 1.00 82.25 110 TYR A N 1
ATOM 851 C CA . TYR A 1 110 ? 7.016 -14.298 10.071 1.00 82.25 110 TYR A CA 1
ATOM 852 C C . TYR A 1 110 ? 8.060 -13.380 9.422 1.00 82.25 110 TYR A C 1
ATOM 854 O O . TYR A 1 110 ? 7.792 -12.206 9.168 1.00 82.25 110 TYR A O 1
ATOM 862 N N . THR A 1 111 ? 9.234 -13.940 9.131 1.00 84.56 111 THR A N 1
ATOM 863 C CA . THR A 1 111 ? 10.283 -13.318 8.310 1.00 84.56 111 THR A CA 1
ATOM 864 C C . THR A 1 111 ? 10.382 -14.081 6.993 1.00 84.56 111 THR A C 1
ATOM 866 O O . THR A 1 111 ? 10.368 -15.310 7.000 1.00 84.56 111 THR A O 1
ATOM 869 N N . LEU A 1 112 ? 10.479 -13.364 5.874 1.00 84.50 112 LEU A N 1
ATOM 870 C CA . LEU A 1 112 ? 10.833 -13.949 4.580 1.00 84.50 112 LEU A CA 1
ATOM 871 C C . LEU A 1 112 ? 12.361 -14.029 4.508 1.00 84.50 112 LEU A C 1
ATOM 873 O O . LEU A 1 112 ? 13.031 -13.020 4.281 1.00 84.50 112 LEU A O 1
ATOM 877 N N . ASN A 1 113 ? 12.904 -15.212 4.793 1.00 73.44 113 ASN A N 1
ATOM 878 C CA . ASN A 1 113 ? 14.342 -15.467 4.716 1.00 73.44 113 ASN A CA 1
ATOM 879 C C . ASN A 1 113 ? 14.776 -15.519 3.236 1.00 73.44 113 ASN A C 1
ATOM 881 O O . ASN A 1 113 ? 13.974 -15.867 2.373 1.00 73.44 113 ASN A O 1
ATOM 885 N N . ASP A 1 114 ? 16.016 -15.116 2.939 1.00 76.31 114 ASP A N 1
ATOM 886 C CA . ASP A 1 114 ? 16.579 -15.057 1.574 1.00 76.31 114 ASP A CA 1
ATOM 887 C C . ASP A 1 114 ? 15.846 -14.106 0.604 1.00 76.31 114 ASP A C 1
ATOM 889 O O . ASP A 1 114 ? 15.734 -14.337 -0.604 1.00 76.31 114 ASP A O 1
ATOM 893 N N . GLY A 1 115 ? 15.369 -12.985 1.157 1.00 80.69 115 GLY A N 1
ATOM 894 C CA . GLY A 1 115 ? 14.667 -11.928 0.436 1.00 80.69 115 GLY A CA 1
ATOM 895 C C . GLY A 1 115 ? 15.488 -11.303 -0.695 1.00 80.69 115 GLY A C 1
ATOM 896 O O . GLY A 1 115 ? 15.342 -11.680 -1.852 1.00 80.69 115 GLY A O 1
ATOM 897 N N . HIS A 1 116 ? 16.333 -10.326 -0.380 1.00 89.75 116 HIS A N 1
ATOM 898 C CA . HIS A 1 116 ? 17.155 -9.602 -1.354 1.00 89.75 116 HIS A CA 1
ATOM 899 C C . HIS A 1 116 ? 18.634 -9.664 -0.967 1.00 89.75 116 HIS A C 1
ATOM 901 O O . HIS A 1 116 ? 18.957 -9.730 0.218 1.00 89.75 116 HIS A O 1
ATOM 907 N N . SER A 1 117 ? 19.532 -9.639 -1.957 1.00 89.00 117 SER A N 1
ATOM 908 C CA . SER A 1 117 ? 20.985 -9.741 -1.721 1.00 89.00 117 SER A CA 1
ATOM 909 C C . SER A 1 117 ? 21.642 -8.399 -1.387 1.00 89.00 117 SER A C 1
ATOM 911 O O . SER A 1 117 ? 22.766 -8.362 -0.890 1.00 89.00 117 SER A O 1
ATOM 913 N N . GLN A 1 118 ? 20.940 -7.294 -1.642 1.00 90.44 118 GLN A N 1
ATOM 914 C CA . GLN A 1 118 ? 21.361 -5.938 -1.298 1.00 90.44 118 GLN A CA 1
ATOM 915 C C . GLN A 1 118 ? 20.264 -5.194 -0.531 1.00 90.44 118 GLN A C 1
ATOM 917 O O . GLN A 1 118 ? 19.190 -5.737 -0.252 1.00 90.44 118 GLN A O 1
ATOM 922 N N . LYS A 1 119 ? 20.547 -3.932 -0.183 1.00 87.19 119 LYS A N 1
ATOM 923 C CA . LYS A 1 119 ? 19.657 -3.077 0.602 1.00 87.19 119 LYS A CA 1
ATOM 924 C C . LYS A 1 119 ? 18.263 -3.021 -0.010 1.00 87.19 119 LYS A C 1
ATOM 926 O O . LYS A 1 119 ? 18.073 -2.660 -1.169 1.00 87.19 119 LYS A O 1
ATOM 931 N N . PHE A 1 120 ? 17.292 -3.339 0.832 1.00 83.31 120 PHE A N 1
ATOM 932 C CA . PHE A 1 120 ? 15.886 -3.148 0.543 1.00 83.31 120 PHE A CA 1
ATOM 933 C C . PHE A 1 120 ? 15.579 -1.657 0.365 1.00 83.31 120 PHE A C 1
ATOM 935 O O . PHE A 1 120 ? 16.038 -0.832 1.160 1.00 83.31 120 PHE A O 1
ATOM 942 N N . ALA A 1 121 ? 14.786 -1.328 -0.653 1.00 84.88 121 ALA A N 1
ATOM 943 C CA . ALA A 1 121 ? 14.452 0.055 -0.968 1.00 84.88 121 ALA A CA 1
ATOM 944 C C . ALA A 1 121 ? 12.959 0.366 -0.803 1.00 84.88 121 ALA A C 1
ATOM 946 O O . ALA A 1 121 ? 12.612 1.396 -0.228 1.00 84.88 121 ALA A O 1
ATOM 947 N N . SER A 1 122 ? 12.061 -0.507 -1.275 1.00 92.12 122 SER A N 1
ATOM 948 C CA . SER A 1 122 ? 10.620 -0.231 -1.261 1.00 92.12 122 SER A CA 1
ATOM 949 C C . SER A 1 122 ? 9.771 -1.504 -1.234 1.00 92.12 122 SER A C 1
ATOM 951 O O . SER A 1 122 ? 10.184 -2.551 -1.731 1.00 92.12 122 SER A O 1
ATOM 953 N N . LEU A 1 123 ? 8.579 -1.424 -0.631 1.00 94.75 123 LEU A N 1
ATOM 954 C CA . LEU A 1 123 ? 7.586 -2.502 -0.606 1.00 94.75 123 LEU A CA 1
ATOM 955 C C . LEU A 1 123 ? 6.195 -1.965 -0.912 1.00 94.75 123 LEU A C 1
ATOM 957 O O . LEU A 1 123 ? 5.873 -0.818 -0.599 1.00 94.75 123 LEU A O 1
ATOM 961 N N . THR A 1 124 ? 5.348 -2.834 -1.449 1.00 93.12 124 THR A N 1
ATOM 962 C CA . THR A 1 124 ? 3.911 -2.597 -1.571 1.00 93.12 124 THR A CA 1
ATOM 963 C C . THR A 1 124 ? 3.126 -3.894 -1.388 1.00 93.12 124 THR A C 1
ATOM 965 O O . THR A 1 124 ? 3.665 -4.987 -1.570 1.00 93.12 124 THR A O 1
ATOM 968 N N . ILE A 1 125 ? 1.858 -3.782 -0.995 1.00 91.25 125 ILE A N 1
ATOM 969 C CA . ILE A 1 125 ? 0.966 -4.921 -0.754 1.00 91.25 125 ILE A CA 1
ATOM 970 C C . ILE A 1 125 ? -0.208 -4.827 -1.721 1.00 91.25 125 ILE A C 1
ATOM 972 O O . ILE A 1 125 ? -0.886 -3.802 -1.794 1.00 91.25 125 ILE A O 1
ATOM 976 N N . SER A 1 126 ? -0.471 -5.923 -2.427 1.00 88.88 126 SER A N 1
ATOM 977 C CA . SER A 1 126 ? -1.687 -6.109 -3.206 1.00 88.88 126 SER A CA 1
ATOM 978 C C . SER A 1 126 ? -2.685 -6.934 -2.413 1.00 88.88 126 SER A C 1
ATOM 980 O O . SER A 1 126 ? -2.491 -8.133 -2.211 1.00 88.88 126 SER A O 1
ATOM 982 N N . ASN A 1 127 ? -3.794 -6.307 -2.027 1.00 81.62 127 ASN A N 1
ATOM 983 C CA . ASN A 1 127 ? -4.908 -7.025 -1.410 1.00 81.62 127 ASN A CA 1
ATOM 984 C C . ASN A 1 127 ? -5.684 -7.864 -2.438 1.00 81.62 127 ASN A C 1
ATOM 986 O O . ASN A 1 127 ? -6.240 -8.893 -2.077 1.00 81.62 127 ASN A O 1
ATOM 990 N N . ALA A 1 128 ? -5.708 -7.446 -3.710 1.00 82.69 128 ALA A N 1
ATOM 991 C CA . ALA A 1 128 ? -6.445 -8.139 -4.766 1.00 82.69 128 ALA A CA 1
ATOM 992 C C . ALA A 1 128 ? -5.849 -9.519 -5.087 1.00 82.69 128 ALA A C 1
ATOM 994 O O . ALA A 1 128 ? -6.590 -10.472 -5.306 1.00 82.69 128 ALA A O 1
ATOM 995 N N . ARG A 1 129 ? -4.513 -9.634 -5.085 1.00 84.06 129 ARG A N 1
ATOM 996 C CA . ARG A 1 129 ? -3.801 -10.903 -5.332 1.00 84.06 129 ARG A CA 1
ATOM 997 C C . ARG A 1 129 ? -3.233 -11.545 -4.065 1.00 84.06 129 ARG A C 1
ATOM 999 O O . ARG A 1 129 ? -2.612 -12.596 -4.154 1.00 84.06 129 ARG A O 1
ATOM 1006 N N . ASN A 1 130 ? -3.424 -10.912 -2.908 1.00 89.69 130 ASN A N 1
ATOM 1007 C CA . ASN A 1 130 ? -2.807 -11.287 -1.636 1.00 89.69 130 ASN A CA 1
ATOM 1008 C C . ASN A 1 130 ? -1.277 -11.480 -1.737 1.00 89.69 130 ASN A C 1
ATOM 1010 O O . ASN A 1 130 ? -0.705 -12.492 -1.326 1.00 89.69 130 ASN A O 1
ATOM 1014 N N . MET A 1 131 ? -0.610 -10.491 -2.336 1.00 92.38 131 MET A N 1
ATOM 1015 C CA . MET A 1 131 ? 0.823 -10.530 -2.630 1.00 92.38 131 MET A CA 1
ATOM 1016 C C . MET A 1 131 ? 1.566 -9.382 -1.951 1.00 92.38 131 MET A C 1
ATOM 1018 O O . MET A 1 131 ? 1.076 -8.253 -1.896 1.00 92.38 131 MET A O 1
ATOM 1022 N N . LEU A 1 132 ? 2.790 -9.657 -1.509 1.00 93.44 132 LEU A N 1
ATOM 1023 C CA . LEU A 1 132 ? 3.777 -8.652 -1.127 1.00 93.44 132 LEU A CA 1
ATOM 1024 C C . LEU A 1 132 ? 4.769 -8.479 -2.272 1.00 93.44 132 LEU A C 1
ATOM 1026 O O . LEU A 1 132 ? 5.268 -9.459 -2.819 1.00 93.44 132 LEU A O 1
ATOM 1030 N N . ILE A 1 133 ? 5.082 -7.238 -2.614 1.00 94.94 133 ILE A N 1
ATOM 1031 C CA . ILE A 1 133 ? 6.049 -6.913 -3.657 1.00 94.94 133 ILE A CA 1
ATOM 1032 C C . ILE A 1 133 ? 7.158 -6.098 -3.019 1.00 94.94 133 ILE A C 1
ATOM 1034 O O . ILE A 1 133 ? 6.884 -5.131 -2.309 1.00 94.94 133 ILE A O 1
ATOM 1038 N N . THR A 1 134 ? 8.399 -6.492 -3.260 1.00 95.25 134 THR A N 1
ATOM 1039 C CA . THR A 1 134 ? 9.589 -5.859 -2.693 1.00 95.25 134 THR A CA 1
ATOM 1040 C C . THR A 1 134 ? 10.554 -5.473 -3.799 1.00 95.25 134 THR A C 1
ATOM 1042 O O . THR A 1 134 ? 10.678 -6.185 -4.792 1.00 95.25 134 THR A O 1
ATOM 1045 N N . SER A 1 135 ? 11.247 -4.352 -3.630 1.00 94.94 135 SER A N 1
ATOM 1046 C CA . SER A 1 135 ? 12.325 -3.919 -4.513 1.00 94.94 135 SER A CA 1
ATOM 1047 C C . SER A 1 135 ? 13.606 -3.656 -3.731 1.00 94.94 135 SER A C 1
ATOM 1049 O O . SER A 1 135 ? 13.580 -3.294 -2.547 1.00 94.94 135 SER A O 1
ATOM 1051 N N . SER A 1 136 ? 14.739 -3.827 -4.403 1.00 94.25 136 SER A N 1
ATOM 1052 C CA . SER A 1 136 ? 16.057 -3.692 -3.790 1.00 94.25 136 SER A CA 1
ATOM 1053 C C . SER A 1 136 ? 17.083 -3.083 -4.743 1.00 94.25 136 SER A C 1
ATOM 1055 O O . SER A 1 136 ? 16.889 -2.959 -5.959 1.00 94.25 136 SER A O 1
ATOM 1057 N N . GLU A 1 137 ? 18.209 -2.685 -4.158 1.00 93.75 137 GLU A N 1
ATOM 1058 C CA . GLU A 1 137 ? 19.410 -2.271 -4.871 1.00 93.75 137 GLU A CA 1
ATOM 1059 C C . GLU A 1 137 ? 20.051 -3.407 -5.685 1.00 93.75 137 GLU A C 1
ATOM 1061 O O . GLU A 1 137 ? 20.778 -3.113 -6.632 1.00 93.75 137 GLU A O 1
ATOM 1066 N N . ASP A 1 138 ? 19.675 -4.669 -5.431 1.00 93.88 138 ASP A N 1
ATOM 1067 C CA . ASP A 1 138 ? 20.075 -5.851 -6.216 1.00 93.88 138 ASP A CA 1
ATOM 1068 C C . ASP A 1 138 ? 19.457 -5.910 -7.626 1.00 93.88 138 ASP A C 1
ATOM 1070 O O . ASP A 1 138 ? 19.658 -6.874 -8.363 1.00 93.88 138 ASP A O 1
ATOM 1074 N N . SER A 1 139 ? 18.738 -4.852 -8.013 1.00 94.00 139 SER A N 1
ATOM 1075 C CA . SER A 1 139 ? 18.054 -4.699 -9.298 1.00 94.00 139 SER A CA 1
ATOM 1076 C C . SER A 1 139 ? 16.909 -5.693 -9.510 1.00 94.00 139 SER A C 1
ATOM 1078 O O . SER A 1 139 ? 16.444 -5.869 -10.634 1.00 94.00 139 SER A O 1
ATOM 1080 N N . GLN A 1 140 ? 16.408 -6.330 -8.450 1.00 95.06 140 GLN A N 1
ATOM 1081 C CA . GLN A 1 140 ? 15.275 -7.246 -8.519 1.00 95.06 140 GLN A CA 1
ATOM 1082 C C . GLN A 1 140 ? 14.022 -6.642 -7.887 1.00 95.06 140 GLN A C 1
ATOM 1084 O O . GLN A 1 140 ? 14.070 -5.901 -6.901 1.00 95.06 140 GLN A O 1
ATOM 1089 N N . ILE A 1 141 ? 12.874 -7.013 -8.450 1.00 96.12 141 ILE A N 1
ATOM 1090 C CA . ILE A 1 141 ? 11.560 -6.838 -7.836 1.00 96.12 141 ILE A CA 1
ATOM 1091 C C . ILE A 1 141 ? 11.002 -8.233 -7.584 1.00 96.12 141 ILE A C 1
ATOM 1093 O O . ILE A 1 141 ? 10.779 -8.991 -8.528 1.00 96.12 141 ILE A O 1
ATOM 1097 N N . LYS A 1 142 ? 10.804 -8.584 -6.318 1.00 95.44 142 LYS A N 1
ATOM 1098 C CA . LYS A 1 142 ? 10.348 -9.910 -5.899 1.00 95.44 142 LYS A CA 1
ATOM 1099 C C . LYS A 1 142 ? 8.892 -9.875 -5.468 1.00 95.44 142 LYS A C 1
ATOM 1101 O O . LYS A 1 142 ? 8.448 -8.923 -4.831 1.00 95.44 142 LYS A O 1
ATOM 1106 N N . PHE A 1 143 ? 8.169 -10.933 -5.813 1.00 95.00 143 PHE A N 1
ATOM 1107 C CA . PHE A 1 143 ? 6.743 -11.084 -5.562 1.00 95.00 143 PHE A CA 1
ATOM 1108 C C . PHE A 1 143 ? 6.516 -12.290 -4.663 1.00 95.00 143 PHE A C 1
ATOM 1110 O O . PHE A 1 143 ? 6.885 -13.403 -5.024 1.00 95.00 143 PHE A O 1
ATOM 1117 N N . TRP A 1 144 ? 5.885 -12.081 -3.517 1.00 94.50 144 TRP A N 1
ATOM 1118 C CA . TRP A 1 144 ? 5.708 -13.083 -2.473 1.00 94.50 144 TRP A CA 1
ATOM 1119 C C . TRP A 1 144 ? 4.229 -13.336 -2.229 1.00 94.50 144 TRP A C 1
ATOM 1121 O O . TRP A 1 144 ? 3.436 -12.393 -2.175 1.00 94.50 144 TRP A O 1
ATOM 1131 N N . ASN A 1 145 ? 3.860 -14.596 -2.039 1.00 92.44 145 ASN A N 1
ATOM 1132 C CA . ASN A 1 145 ? 2.521 -14.962 -1.601 1.00 92.44 145 ASN A CA 1
ATOM 1133 C C . ASN A 1 145 ? 2.412 -14.739 -0.084 1.00 92.44 145 ASN A C 1
ATOM 1135 O O . ASN A 1 145 ? 3.218 -15.276 0.675 1.00 92.44 145 ASN A O 1
ATOM 1139 N N . LEU A 1 146 ? 1.433 -13.957 0.377 1.00 89.81 146 LEU A N 1
ATOM 1140 C CA . LEU A 1 146 ? 1.290 -13.661 1.808 1.00 89.81 146 LEU A CA 1
ATOM 1141 C C . LEU A 1 146 ? 0.734 -14.834 2.634 1.00 89.81 146 LEU A C 1
ATOM 1143 O O . LEU A 1 146 ? 0.964 -14.865 3.849 1.00 89.81 146 LEU A O 1
ATOM 1147 N N . ASP A 1 147 ? 0.044 -15.782 1.993 1.00 89.50 147 ASP A N 1
ATOM 1148 C CA . ASP A 1 147 ? -0.497 -16.992 2.620 1.00 89.50 147 ASP A CA 1
ATOM 1149 C C . ASP A 1 147 ? 0.564 -18.089 2.719 1.00 89.50 147 ASP A C 1
ATOM 1151 O O . ASP A 1 147 ? 0.829 -18.591 3.815 1.00 89.50 147 ASP A O 1
ATOM 1155 N N . THR A 1 148 ? 1.194 -18.440 1.590 1.00 90.56 148 THR A N 1
ATOM 1156 C CA . THR A 1 148 ? 2.189 -19.529 1.538 1.00 90.56 148 THR A CA 1
ATOM 1157 C C . THR A 1 148 ? 3.575 -19.084 1.989 1.00 90.56 148 THR A C 1
ATOM 1159 O O . THR A 1 148 ? 4.354 -19.913 2.452 1.00 90.56 148 THR A O 1
ATOM 1162 N N . LYS A 1 149 ? 3.857 -17.771 1.953 1.00 90.62 149 LYS A N 1
ATOM 1163 C CA . LYS A 1 149 ? 5.158 -17.152 2.276 1.00 90.62 149 LYS A CA 1
ATOM 1164 C C . LYS A 1 149 ? 6.261 -17.505 1.276 1.00 90.62 149 LYS A C 1
ATOM 1166 O O . LYS A 1 149 ? 7.443 -17.383 1.587 1.00 90.62 149 LYS A O 1
ATOM 1171 N N . GLU A 1 150 ? 5.879 -17.930 0.079 1.00 91.25 150 GLU A N 1
ATOM 1172 C CA . GLU A 1 150 ? 6.806 -18.343 -0.971 1.00 91.25 150 GLU A CA 1
ATOM 1173 C C . GLU A 1 150 ? 7.011 -17.237 -2.008 1.00 91.25 150 GLU A C 1
ATOM 1175 O O . GLU A 1 150 ? 6.124 -16.414 -2.265 1.00 91.25 150 GLU A O 1
ATOM 1180 N N . LEU A 1 151 ? 8.194 -17.237 -2.625 1.00 93.31 151 LEU A N 1
ATOM 1181 C CA . LEU A 1 151 ? 8.498 -16.398 -3.777 1.00 93.31 151 LEU A CA 1
ATOM 1182 C C . LEU A 1 151 ? 7.746 -16.933 -5.004 1.00 93.31 151 LEU A C 1
ATOM 1184 O O . LEU A 1 151 ? 7.949 -18.070 -5.416 1.00 93.31 151 LEU A O 1
ATOM 1188 N N . ILE A 1 152 ? 6.908 -16.096 -5.606 1.00 93.25 152 ILE A N 1
ATOM 1189 C CA . ILE A 1 152 ? 6.103 -16.435 -6.782 1.00 93.25 152 ILE A CA 1
ATOM 1190 C C . ILE A 1 152 ? 6.923 -16.216 -8.057 1.00 93.25 152 ILE A C 1
ATOM 1192 O O . ILE A 1 152 ? 6.996 -17.092 -8.915 1.00 93.25 152 ILE A O 1
ATOM 1196 N N . TYR A 1 153 ? 7.516 -15.028 -8.209 1.00 94.12 153 TYR A N 1
ATOM 1197 C CA . TYR A 1 153 ? 8.414 -14.698 -9.317 1.00 94.12 153 TYR A CA 1
ATOM 1198 C C . TYR A 1 153 ? 9.252 -13.449 -9.016 1.00 94.12 153 TYR A C 1
ATOM 1200 O O . TYR A 1 153 ? 9.009 -12.723 -8.048 1.00 94.12 153 TYR A O 1
ATOM 1208 N N . THR A 1 154 ? 10.223 -13.195 -9.893 1.00 94.94 154 THR A N 1
ATOM 1209 C CA . THR A 1 154 ? 11.124 -12.044 -9.834 1.00 94.94 154 THR A CA 1
ATOM 1210 C C . THR A 1 154 ? 11.130 -11.326 -11.178 1.00 94.94 154 THR A C 1
ATOM 1212 O O . THR A 1 154 ? 11.293 -11.968 -12.214 1.00 94.94 154 THR A O 1
ATOM 1215 N N . LEU A 1 155 ? 10.995 -10.002 -11.163 1.00 95.06 155 LEU A N 1
ATOM 1216 C CA . LEU A 1 155 ? 11.287 -9.147 -12.313 1.00 95.06 155 LEU A CA 1
ATOM 1217 C C . LEU A 1 155 ? 12.696 -8.579 -12.161 1.00 95.06 155 LEU A C 1
ATOM 1219 O O . LEU A 1 155 ? 13.060 -8.081 -11.093 1.00 95.06 155 LEU A O 1
ATOM 1223 N N . VAL A 1 156 ? 13.485 -8.653 -13.229 1.00 93.69 156 VAL A N 1
ATOM 1224 C CA . VAL A 1 156 ? 14.872 -8.181 -13.239 1.00 93.69 156 VAL A CA 1
ATOM 1225 C C . VAL A 1 156 ? 14.942 -6.826 -13.933 1.00 93.69 156 VAL A C 1
ATOM 1227 O O . VAL A 1 156 ? 14.420 -6.638 -15.030 1.00 93.69 156 VAL A O 1
ATOM 1230 N N . ASN A 1 157 ? 15.598 -5.878 -13.276 1.00 91.12 157 ASN A N 1
ATOM 1231 C CA . ASN A 1 157 ? 15.948 -4.575 -13.811 1.00 91.12 157 ASN A CA 1
ATOM 1232 C C . ASN A 1 157 ? 17.442 -4.499 -14.119 1.00 91.12 157 ASN A C 1
ATOM 1234 O O . ASN A 1 157 ? 18.257 -5.236 -13.577 1.00 91.12 157 ASN A O 1
ATOM 1238 N N . ASN A 1 158 ? 17.800 -3.531 -14.957 1.00 89.38 158 ASN A N 1
ATOM 1239 C CA . ASN A 1 158 ? 19.192 -3.247 -15.309 1.00 89.38 158 ASN A CA 1
ATOM 1240 C C . ASN A 1 158 ? 19.884 -2.319 -14.292 1.00 89.38 158 ASN A C 1
ATOM 1242 O O . ASN A 1 158 ? 21.016 -1.900 -14.513 1.00 89.38 158 ASN A O 1
ATOM 1246 N N . SER A 1 159 ? 19.182 -1.922 -13.228 1.00 92.94 159 SER A N 1
ATOM 1247 C CA . SER A 1 159 ? 19.683 -1.015 -12.199 1.00 92.94 159 SER A CA 1
ATOM 1248 C C . SER A 1 159 ? 18.867 -1.141 -10.916 1.00 92.94 159 SER A C 1
ATOM 1250 O O . SER A 1 159 ? 17.737 -1.641 -10.931 1.00 92.94 159 SER A O 1
ATOM 1252 N N . SER A 1 160 ? 19.439 -0.651 -9.817 1.00 93.62 160 SER A N 1
ATOM 1253 C CA . SER A 1 160 ? 18.831 -0.614 -8.490 1.00 93.62 160 SER A CA 1
ATOM 1254 C C . SER A 1 160 ? 17.450 0.035 -8.524 1.00 93.62 160 SER A C 1
ATOM 1256 O O . SER A 1 160 ? 17.293 1.141 -9.046 1.00 93.62 160 SER A O 1
ATOM 1258 N N . VAL A 1 161 ? 16.463 -0.624 -7.915 1.00 95.81 161 VAL A N 1
ATOM 1259 C CA . VAL A 1 161 ? 15.067 -0.174 -7.912 1.00 95.81 161 VAL A CA 1
ATOM 1260 C C . VAL A 1 161 ? 14.744 0.467 -6.572 1.00 95.81 161 VAL A C 1
ATOM 1262 O O . VAL A 1 161 ? 14.596 -0.223 -5.562 1.00 95.81 161 VAL A O 1
ATOM 1265 N N . LYS A 1 162 ? 14.613 1.794 -6.566 1.00 95.62 162 LYS A N 1
ATOM 1266 C CA . LYS A 1 162 ? 14.416 2.589 -5.350 1.00 95.62 162 LYS A CA 1
ATOM 1267 C C . LYS A 1 162 ? 12.960 2.685 -4.920 1.00 95.62 162 LYS A C 1
ATOM 1269 O O . LYS A 1 162 ? 12.682 2.787 -3.731 1.00 95.62 162 LYS A O 1
ATOM 1274 N N . SER A 1 163 ? 12.030 2.637 -5.868 1.00 96.12 163 SER A N 1
ATOM 1275 C CA . SER A 1 163 ? 10.608 2.802 -5.585 1.00 96.12 163 SER A CA 1
ATOM 1276 C C . SER A 1 163 ? 9.749 1.950 -6.509 1.00 96.12 163 SER A C 1
ATOM 1278 O O . SER A 1 163 ? 10.035 1.831 -7.703 1.00 96.12 163 SER A O 1
ATOM 1280 N N . ILE A 1 164 ? 8.681 1.382 -5.950 1.00 96.50 164 ILE A N 1
ATOM 1281 C CA . ILE A 1 164 ? 7.659 0.628 -6.674 1.00 96.50 164 ILE A CA 1
ATOM 1282 C C . ILE A 1 164 ? 6.257 1.080 -6.256 1.00 96.50 164 ILE A C 1
ATOM 1284 O O . ILE A 1 164 ? 6.029 1.479 -5.115 1.00 96.50 164 ILE A O 1
ATOM 1288 N N . SER A 1 165 ? 5.298 0.995 -7.174 1.00 94.50 165 SER A N 1
ATOM 1289 C CA . SER A 1 165 ? 3.881 1.254 -6.904 1.00 94.50 165 SER A CA 1
ATOM 1290 C C . SER A 1 165 ? 3.012 0.353 -7.781 1.00 94.50 165 SER A C 1
ATOM 1292 O O . SER A 1 165 ? 3.334 0.132 -8.946 1.00 94.50 165 SER A O 1
ATOM 1294 N N . ILE A 1 166 ? 1.932 -0.182 -7.214 1.00 91.88 166 ILE A N 1
ATOM 1295 C CA . ILE A 1 166 ? 0.991 -1.094 -7.875 1.00 91.88 166 ILE A CA 1
ATOM 1296 C C . ILE A 1 166 ? -0.377 -0.428 -8.018 1.00 91.88 166 ILE A C 1
ATOM 1298 O O . ILE A 1 166 ? -0.742 0.424 -7.205 1.00 91.88 166 ILE A O 1
ATOM 1302 N N . ASP A 1 167 ? -1.131 -0.807 -9.045 1.00 89.00 167 ASP A N 1
ATOM 1303 C CA . ASP A 1 167 ? -2.509 -0.361 -9.218 1.00 89.00 167 ASP A CA 1
ATOM 1304 C C . ASP A 1 167 ? -3.489 -1.110 -8.295 1.00 89.00 167 ASP A C 1
ATOM 1306 O O . ASP A 1 167 ? -3.165 -2.128 -7.683 1.00 89.00 167 ASP A O 1
ATOM 1310 N N . SER A 1 168 ? -4.717 -0.600 -8.185 1.00 84.56 168 SER A N 1
ATOM 1311 C CA . SER A 1 168 ? -5.747 -1.204 -7.329 1.00 84.56 168 SER A CA 1
ATOM 1312 C C . SER A 1 168 ? -6.147 -2.612 -7.764 1.00 84.56 168 SER A C 1
ATOM 1314 O O . SER A 1 168 ? -6.494 -3.427 -6.910 1.00 84.56 168 SER A O 1
ATOM 1316 N N . ASP A 1 169 ? -6.078 -2.892 -9.067 1.00 83.12 169 ASP A N 1
ATOM 1317 C CA . ASP A 1 169 ? -6.516 -4.163 -9.646 1.00 83.12 169 ASP A CA 1
ATOM 1318 C C . ASP A 1 169 ? -5.348 -5.158 -9.754 1.00 83.12 169 ASP A C 1
ATOM 1320 O O . ASP A 1 169 ? -5.520 -6.300 -10.186 1.00 83.12 169 ASP A O 1
ATOM 1324 N N . ALA A 1 170 ? -4.156 -4.736 -9.318 1.00 87.06 170 ALA A N 1
ATOM 1325 C CA . ALA A 1 170 ? -2.917 -5.493 -9.340 1.00 87.06 170 ALA A CA 1
ATOM 1326 C C . ALA A 1 170 ? -2.533 -6.026 -10.728 1.00 87.06 170 ALA A C 1
ATOM 1328 O O . ALA A 1 170 ? -1.871 -7.053 -10.823 1.00 87.06 170 ALA A O 1
ATOM 1329 N N . GLN A 1 171 ? -2.950 -5.353 -11.795 1.00 88.69 171 GLN A N 1
ATOM 1330 C CA . GLN A 1 171 ? -2.597 -5.679 -13.177 1.00 88.69 171 GLN A CA 1
ATOM 1331 C C . GLN A 1 171 ? -1.272 -5.041 -13.588 1.00 88.69 171 GLN A C 1
ATOM 1333 O O . GLN A 1 171 ? -0.544 -5.597 -14.410 1.00 88.69 171 GLN A O 1
ATOM 1338 N N . PHE A 1 172 ? -0.934 -3.892 -13.005 1.00 91.19 172 PHE A N 1
ATOM 1339 C CA . PHE A 1 172 ? 0.210 -3.102 -13.426 1.00 91.19 172 PHE A CA 1
ATOM 1340 C C . PHE A 1 172 ? 1.055 -2.647 -12.250 1.00 91.19 172 PHE A C 1
ATOM 1342 O O . PHE A 1 172 ? 0.559 -2.262 -11.190 1.00 91.19 172 PHE A O 1
ATOM 1349 N N . LEU A 1 173 ? 2.360 -2.608 -12.485 1.00 93.44 173 LEU A N 1
ATOM 1350 C CA . LEU A 1 173 ? 3.329 -2.076 -11.540 1.00 93.44 173 LEU A CA 1
ATOM 1351 C C . LEU A 1 173 ? 4.203 -1.042 -12.228 1.00 93.44 173 LEU A C 1
ATOM 1353 O O . LEU A 1 173 ? 4.649 -1.244 -13.355 1.00 93.44 173 LEU A O 1
ATOM 1357 N N . VAL A 1 174 ? 4.482 0.053 -11.534 1.00 94.38 174 VAL A N 1
ATOM 1358 C CA . VAL A 1 174 ? 5.537 0.984 -11.922 1.00 94.38 174 VAL A CA 1
ATOM 1359 C C . VAL A 1 174 ? 6.719 0.876 -10.985 1.00 94.38 174 VAL A C 1
ATOM 1361 O O . VAL A 1 174 ? 6.562 0.717 -9.776 1.00 94.38 174 VAL A O 1
ATOM 1364 N N . SER A 1 175 ? 7.909 0.994 -11.556 1.00 95.81 175 SER A N 1
ATOM 1365 C CA . SER A 1 175 ? 9.168 1.020 -10.822 1.00 95.81 175 SER A CA 1
ATOM 1366 C C . SER A 1 175 ? 10.026 2.199 -11.264 1.00 95.81 175 SER A C 1
ATOM 1368 O O . SER A 1 175 ? 10.011 2.566 -12.440 1.00 95.81 175 SER A O 1
ATOM 1370 N N . GLY A 1 176 ? 10.803 2.757 -10.342 1.00 96.00 176 GLY A N 1
ATOM 1371 C CA . GLY A 1 176 ? 11.808 3.781 -10.617 1.00 96.00 176 GLY A CA 1
ATOM 1372 C C . GLY A 1 176 ? 13.061 3.568 -9.773 1.00 96.00 176 GLY A C 1
ATOM 1373 O O . GLY A 1 176 ? 12.992 3.004 -8.676 1.00 96.00 176 GLY A O 1
ATOM 1374 N N . GLY A 1 177 ? 14.212 3.987 -10.294 1.00 94.88 177 GLY A N 1
ATOM 1375 C CA . GLY A 1 177 ? 15.483 3.807 -9.605 1.00 94.88 177 GLY A CA 1
ATOM 1376 C C . GLY A 1 177 ? 16.646 4.592 -10.201 1.00 94.88 177 GLY A C 1
ATOM 1377 O O . GLY A 1 177 ? 16.464 5.664 -10.784 1.00 94.88 177 GLY A O 1
ATOM 1378 N N . ASN A 1 178 ? 17.852 4.044 -10.041 1.00 95.50 178 ASN A N 1
ATOM 1379 C CA . ASN A 1 178 ? 19.105 4.727 -10.375 1.00 95.50 178 ASN A CA 1
ATOM 1380 C C . ASN A 1 178 ? 19.340 4.873 -11.891 1.00 95.50 178 ASN A C 1
ATOM 1382 O O . ASN A 1 178 ? 20.148 5.702 -12.300 1.00 95.50 178 ASN A O 1
ATOM 1386 N N . ASP A 1 179 ? 18.634 4.109 -12.733 1.00 94.69 179 ASP A N 1
ATOM 1387 C CA . ASP A 1 179 ? 18.701 4.247 -14.195 1.00 94.69 179 ASP A CA 1
ATOM 1388 C C . ASP A 1 179 ? 17.993 5.505 -14.721 1.00 94.69 179 ASP A C 1
ATOM 1390 O O . ASP A 1 179 ? 18.057 5.778 -15.916 1.00 94.69 179 ASP A O 1
ATOM 1394 N N . CYS A 1 180 ? 17.369 6.302 -13.842 1.00 95.25 180 CYS A N 1
ATOM 1395 C CA . CYS A 1 180 ? 16.614 7.513 -14.186 1.00 95.25 180 CYS A CA 1
ATOM 1396 C C . CYS A 1 180 ? 15.361 7.228 -15.042 1.00 95.25 180 CYS A C 1
ATOM 1398 O O . CYS A 1 180 ? 14.758 8.152 -15.600 1.00 95.25 180 CYS A O 1
ATOM 1400 N N . LEU A 1 181 ? 14.944 5.960 -15.142 1.00 95.19 181 LEU A N 1
ATOM 1401 C CA . LEU A 1 181 ? 13.810 5.516 -15.946 1.00 95.19 181 LEU A CA 1
ATOM 1402 C C . LEU A 1 181 ? 12.631 5.122 -15.058 1.00 95.19 181 LEU A C 1
ATOM 1404 O O . LEU A 1 181 ? 12.784 4.430 -14.052 1.00 95.19 181 LEU A O 1
ATOM 1408 N N . VAL A 1 182 ? 11.423 5.519 -15.462 1.00 94.81 182 VAL A N 1
ATOM 1409 C CA . VAL A 1 182 ? 10.197 4.942 -14.893 1.00 94.81 182 VAL A CA 1
ATOM 1410 C C . VAL A 1 182 ? 9.760 3.809 -15.808 1.00 94.81 182 VAL A C 1
ATOM 1412 O O . VAL A 1 182 ? 9.575 4.022 -17.002 1.00 94.81 182 VAL A O 1
ATOM 1415 N N . LYS A 1 183 ? 9.567 2.614 -15.268 1.00 93.88 183 LYS A N 1
ATOM 1416 C CA . LYS A 1 183 ? 9.170 1.423 -16.028 1.00 93.88 183 LYS A CA 1
ATOM 1417 C C . LYS A 1 183 ? 7.775 0.980 -15.629 1.00 93.88 183 LYS A C 1
ATOM 1419 O O . LYS A 1 183 ? 7.466 1.000 -14.443 1.00 93.88 183 LYS A O 1
ATOM 1424 N N . LEU A 1 184 ? 6.959 0.595 -16.605 1.00 93.00 184 LEU A N 1
ATOM 1425 C CA . LEU A 1 184 ? 5.610 0.058 -16.434 1.00 93.00 184 LEU A CA 1
ATOM 1426 C C . LEU A 1 184 ? 5.590 -1.416 -16.832 1.00 93.00 184 LEU A C 1
ATOM 1428 O O . LEU A 1 184 ? 5.917 -1.756 -17.967 1.00 93.00 184 LEU A O 1
ATOM 1432 N N . TRP A 1 185 ? 5.149 -2.260 -15.913 1.00 93.88 185 TRP A N 1
ATOM 1433 C CA . TRP A 1 185 ? 5.126 -3.710 -16.035 1.00 93.88 185 TRP A CA 1
ATOM 1434 C C . TRP A 1 185 ? 3.692 -4.221 -16.084 1.00 93.88 185 TRP A C 1
ATOM 1436 O O . TRP A 1 185 ? 2.843 -3.730 -15.338 1.00 93.88 185 TRP A O 1
ATOM 1446 N N . ASN A 1 186 ? 3.445 -5.229 -16.919 1.00 91.50 186 ASN A N 1
ATOM 1447 C CA . ASN A 1 186 ? 2.236 -6.041 -16.871 1.00 91.50 186 ASN A CA 1
ATOM 1448 C C . ASN A 1 186 ? 2.483 -7.205 -15.905 1.00 91.50 186 ASN A C 1
ATOM 1450 O O . ASN A 1 186 ? 3.424 -7.973 -16.098 1.00 91.50 186 ASN A O 1
ATOM 1454 N N . LEU A 1 187 ? 1.661 -7.353 -14.870 1.00 91.19 187 LEU A N 1
ATOM 1455 C CA . LEU A 1 187 ? 1.839 -8.407 -13.868 1.00 91.19 187 LEU A CA 1
ATOM 1456 C C . LEU A 1 187 ? 1.265 -9.763 -14.294 1.00 91.19 187 LEU A C 1
ATOM 1458 O O . LEU A 1 187 ? 1.620 -10.778 -13.694 1.00 91.19 187 LEU A O 1
ATOM 1462 N N . ASP A 1 188 ? 0.416 -9.795 -15.321 1.00 90.94 188 ASP A N 1
ATOM 1463 C CA . ASP A 1 188 ? -0.124 -11.029 -15.897 1.00 90.94 188 ASP A CA 1
ATOM 1464 C C . ASP A 1 188 ? 0.849 -11.642 -16.899 1.00 90.94 188 ASP A C 1
ATOM 1466 O O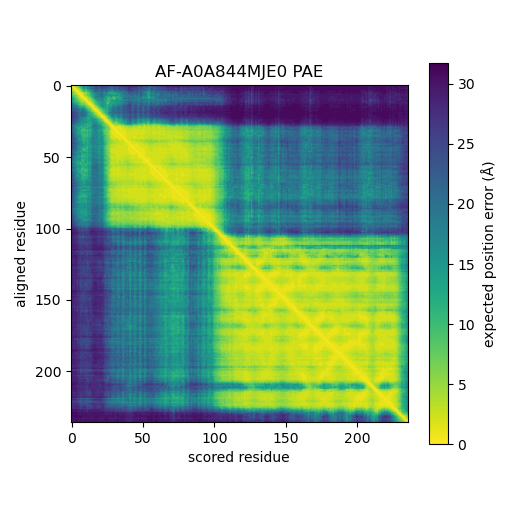 . ASP A 1 188 ? 1.166 -12.828 -16.798 1.00 90.94 188 ASP A O 1
ATOM 1470 N N . THR A 1 189 ? 1.388 -10.831 -17.817 1.00 92.50 189 THR A N 1
ATOM 1471 C CA . THR A 1 189 ? 2.397 -11.305 -18.782 1.00 92.50 189 THR A CA 1
ATOM 1472 C C . THR A 1 189 ? 3.810 -11.320 -18.203 1.00 92.50 189 THR A C 1
ATOM 1474 O O . THR A 1 189 ? 4.662 -12.046 -18.704 1.00 92.50 189 THR A O 1
ATOM 1477 N N . LYS A 1 190 ? 4.049 -10.588 -17.103 1.00 94.00 190 LYS A N 1
ATOM 1478 C CA . LYS A 1 190 ? 5.362 -10.393 -16.452 1.00 94.00 190 LYS A CA 1
ATOM 1479 C C . LYS A 1 190 ? 6.363 -9.638 -17.330 1.00 94.00 190 LYS A C 1
ATOM 1481 O O . LYS A 1 190 ? 7.573 -9.766 -17.154 1.00 94.00 190 LYS A O 1
ATOM 1486 N N . GLU A 1 191 ? 5.861 -8.829 -18.255 1.00 92.00 191 GLU A N 1
ATOM 1487 C CA . GLU A 1 191 ? 6.675 -8.109 -19.231 1.00 92.00 191 GLU A CA 1
ATOM 1488 C C . GLU A 1 191 ? 6.713 -6.606 -18.960 1.00 92.00 191 GLU A C 1
ATOM 1490 O O . GLU A 1 191 ? 5.788 -6.004 -18.404 1.00 92.00 191 GLU A O 1
ATOM 1495 N N . LEU A 1 192 ? 7.809 -5.988 -19.395 1.00 93.12 192 LEU A N 1
ATOM 1496 C CA . LEU A 1 192 ? 7.958 -4.542 -19.433 1.00 93.12 192 LEU A CA 1
ATOM 1497 C C . LEU A 1 192 ? 7.163 -3.987 -20.621 1.00 93.12 192 LEU A C 1
ATOM 1499 O O . LEU A 1 192 ? 7.543 -4.190 -21.770 1.00 93.12 192 LEU A O 1
ATOM 1503 N N . ILE A 1 193 ? 6.091 -3.249 -20.344 1.00 91.38 193 ILE A N 1
ATOM 1504 C CA . ILE A 1 193 ? 5.222 -2.659 -21.374 1.00 91.38 193 ILE A CA 1
ATOM 1505 C C . ILE A 1 193 ? 5.815 -1.353 -21.893 1.00 91.38 193 ILE A C 1
ATOM 1507 O O . ILE A 1 193 ? 5.745 -1.038 -23.080 1.00 91.38 193 ILE A O 1
ATOM 1511 N N . HIS A 1 194 ? 6.343 -0.532 -20.984 1.00 89.19 194 HIS A N 1
ATOM 1512 C CA . HIS A 1 194 ? 6.782 0.805 -21.345 1.00 89.19 194 HIS A CA 1
ATOM 1513 C C . HIS A 1 194 ? 7.881 1.336 -20.435 1.00 89.19 194 HIS A C 1
ATOM 1515 O O . HIS A 1 194 ? 7.884 1.099 -19.228 1.00 89.19 194 HIS A O 1
ATOM 1521 N N . THR A 1 195 ? 8.767 2.134 -21.025 1.00 92.75 195 THR A N 1
ATOM 1522 C CA . THR A 1 195 ? 9.834 2.842 -20.321 1.00 92.75 195 THR A CA 1
ATOM 1523 C C . THR A 1 195 ? 9.680 4.332 -20.574 1.00 92.75 195 THR A C 1
ATOM 1525 O O . THR A 1 195 ? 9.826 4.804 -21.699 1.00 92.75 195 THR A O 1
ATOM 1528 N N . PHE A 1 196 ? 9.403 5.092 -19.522 1.00 90.81 196 PHE A N 1
ATOM 1529 C CA . PHE A 1 196 ? 9.317 6.538 -19.589 1.00 90.81 196 PHE A CA 1
ATOM 1530 C C . PHE A 1 196 ? 10.675 7.169 -19.307 1.00 90.81 196 PHE A C 1
ATOM 1532 O O . PHE A 1 196 ? 11.207 7.101 -18.196 1.00 90.81 196 PHE A O 1
ATOM 1539 N N . VAL A 1 197 ? 11.184 7.862 -20.317 1.00 91.69 197 VAL A N 1
ATOM 1540 C CA . VAL A 1 197 ? 12.401 8.667 -20.237 1.00 91.69 197 VAL A CA 1
ATOM 1541 C C . VAL A 1 197 ? 12.054 10.085 -19.756 1.00 91.69 197 VAL A C 1
ATOM 1543 O O . VAL A 1 197 ? 10.900 10.534 -19.816 1.00 91.69 197 VAL A O 1
ATOM 1546 N N . GLY A 1 198 ? 13.050 10.801 -19.237 1.00 88.69 198 GLY A N 1
ATOM 1547 C CA . GLY A 1 198 ? 12.995 12.256 -19.100 1.00 88.69 198 GLY A CA 1
ATOM 1548 C C . GLY A 1 198 ? 13.460 12.815 -17.762 1.00 88.69 198 GLY A C 1
ATOM 1549 O O . GLY A 1 198 ? 13.540 14.036 -17.664 1.00 88.69 198 GLY A O 1
ATOM 1550 N N . HIS A 1 199 ? 13.730 11.985 -16.753 1.00 95.00 199 HIS A N 1
ATOM 1551 C CA . HIS A 1 199 ? 14.485 12.424 -15.577 1.00 95.00 199 HIS A CA 1
ATOM 1552 C C . HIS A 1 199 ? 15.982 12.402 -15.883 1.00 95.00 199 HIS A C 1
ATOM 1554 O O . HIS A 1 199 ? 16.441 11.543 -16.634 1.00 95.00 199 HIS A O 1
ATOM 1560 N N . SER A 1 200 ? 16.730 13.352 -15.326 1.00 96.00 200 SER A N 1
ATOM 1561 C CA . SER A 1 200 ? 18.191 13.437 -15.493 1.00 96.00 200 SER A CA 1
ATOM 1562 C C . SER A 1 200 ? 18.973 12.910 -14.285 1.00 96.00 200 SER A C 1
ATOM 1564 O O . SER A 1 200 ? 20.199 12.999 -14.259 1.00 96.00 200 SER A O 1
ATOM 1566 N N . SER A 1 201 ? 18.281 12.374 -13.278 1.00 96.44 201 SER A N 1
ATOM 1567 C CA . SER A 1 201 ? 18.883 11.766 -12.092 1.00 96.44 201 SER A CA 1
ATOM 1568 C C . SER A 1 201 ? 17.999 10.651 -11.517 1.00 96.44 201 SER A C 1
ATOM 1570 O O . SER A 1 201 ? 16.883 10.425 -11.997 1.00 96.44 201 SER A O 1
ATOM 1572 N N . SER A 1 202 ? 18.495 9.972 -10.476 1.00 95.25 202 SER A N 1
ATOM 1573 C CA . SER A 1 202 ? 17.822 8.859 -9.788 1.00 95.25 202 SER A CA 1
ATOM 1574 C C . SER A 1 202 ? 16.370 9.194 -9.455 1.00 95.25 202 SER A C 1
ATOM 1576 O O . SER A 1 202 ? 16.058 10.314 -9.037 1.00 95.25 202 SER A O 1
ATOM 1578 N N . ILE A 1 203 ? 15.476 8.229 -9.653 1.00 96.56 203 ILE A N 1
ATOM 1579 C CA . ILE A 1 203 ? 14.073 8.335 -9.254 1.00 96.56 203 ILE A CA 1
ATOM 1580 C C . ILE A 1 203 ? 13.939 7.779 -7.842 1.00 96.56 203 ILE A C 1
ATOM 1582 O O . ILE A 1 203 ? 14.141 6.590 -7.617 1.00 96.56 203 ILE A O 1
ATOM 1586 N N . GLU A 1 204 ? 13.537 8.635 -6.909 1.00 95.75 204 GLU A N 1
ATOM 1587 C CA . GLU A 1 204 ? 13.406 8.284 -5.490 1.00 95.75 204 GLU A CA 1
ATOM 1588 C C . GLU A 1 204 ? 11.985 7.845 -5.128 1.00 95.75 204 GLU A C 1
ATOM 1590 O O . GLU A 1 204 ? 11.770 7.151 -4.137 1.00 95.75 204 GLU A O 1
ATOM 1595 N N . SER A 1 205 ? 10.987 8.241 -5.922 1.00 95.00 205 SER A N 1
ATOM 1596 C CA . SER A 1 205 ? 9.595 7.893 -5.654 1.00 95.00 205 SER A CA 1
ATOM 1597 C C . SER A 1 205 ? 8.787 7.769 -6.936 1.00 95.00 205 SER A C 1
ATOM 1599 O O . SER A 1 205 ? 8.880 8.620 -7.824 1.00 95.00 205 SER A O 1
ATOM 1601 N N . VAL A 1 206 ? 7.961 6.728 -7.009 1.00 94.81 206 VAL A N 1
ATOM 1602 C CA . VAL A 1 206 ? 6.914 6.578 -8.019 1.00 94.81 206 VAL A CA 1
ATOM 1603 C C . VAL A 1 206 ? 5.562 6.378 -7.348 1.00 94.81 206 VAL A C 1
ATOM 1605 O O . VAL A 1 206 ? 5.454 5.767 -6.286 1.00 94.81 206 VAL A O 1
ATOM 1608 N N . SER A 1 207 ? 4.510 6.884 -7.980 1.00 93.06 207 SER A N 1
ATOM 1609 C CA . SER A 1 207 ? 3.134 6.667 -7.550 1.00 93.06 207 SER A CA 1
ATOM 1610 C C . SER A 1 207 ? 2.244 6.440 -8.759 1.00 93.06 207 SER A C 1
ATOM 1612 O O . SER A 1 207 ? 2.380 7.114 -9.784 1.00 93.06 207 SER A O 1
ATOM 1614 N N . LEU A 1 208 ? 1.335 5.482 -8.628 1.00 87.81 208 LEU A N 1
ATOM 1615 C CA . LEU A 1 208 ? 0.377 5.120 -9.653 1.00 87.81 208 LEU A CA 1
ATOM 1616 C C . LEU A 1 208 ? -1.039 5.214 -9.088 1.00 87.81 208 LEU A C 1
ATOM 1618 O O . LEU A 1 208 ? -1.310 4.760 -7.977 1.00 87.81 208 LEU A O 1
ATOM 1622 N N . ASN A 1 209 ? -1.941 5.841 -9.844 1.00 81.62 209 ASN A N 1
ATOM 1623 C CA . ASN A 1 209 ? -3.347 5.921 -9.454 1.00 81.62 209 ASN A CA 1
ATOM 1624 C C . ASN A 1 209 ? -4.153 4.709 -9.953 1.00 81.62 209 ASN A C 1
ATOM 1626 O O . ASN A 1 209 ? -3.742 3.999 -10.871 1.00 81.62 209 ASN A O 1
ATOM 1630 N N . SER A 1 210 ? -5.339 4.510 -9.371 1.00 70.38 210 SER A N 1
ATOM 1631 C CA . SER A 1 210 ? -6.302 3.497 -9.817 1.00 70.38 210 SER A CA 1
ATOM 1632 C C . SER A 1 210 ? -6.556 3.587 -11.327 1.00 70.38 210 SER A C 1
ATOM 1634 O O . SER A 1 210 ? -6.772 4.680 -11.859 1.00 70.38 210 SER A O 1
ATOM 1636 N N . TYR A 1 211 ? -6.562 2.436 -12.006 1.00 65.06 211 TYR A N 1
ATOM 1637 C CA . TYR A 1 211 ? -6.671 2.295 -13.468 1.00 65.06 211 TYR A CA 1
ATOM 1638 C C . TYR A 1 211 ? -5.463 2.794 -14.284 1.00 65.06 211 TYR A C 1
ATOM 1640 O O . TYR A 1 211 ? -5.603 3.042 -15.483 1.00 65.06 211 TYR A O 1
ATOM 1648 N N . CYS A 1 212 ? -4.295 2.995 -13.661 1.00 66.50 212 CYS A N 1
ATOM 1649 C CA . CYS A 1 212 ? -3.035 3.383 -14.320 1.00 66.50 212 CYS A CA 1
ATOM 1650 C C . CYS A 1 212 ? -3.085 4.680 -15.129 1.00 66.50 212 CYS A C 1
ATOM 1652 O O . CYS A 1 212 ? -2.212 4.927 -15.963 1.00 66.50 212 CYS A O 1
ATOM 1654 N N . ARG A 1 213 ? -4.083 5.537 -14.906 1.00 71.69 213 ARG A N 1
ATOM 1655 C CA . ARG A 1 213 ? -4.288 6.739 -15.726 1.00 71.69 213 ARG A CA 1
ATOM 1656 C C . ARG A 1 213 ? -3.242 7.805 -15.456 1.00 71.69 213 ARG A C 1
ATOM 1658 O O . ARG A 1 213 ? -2.970 8.616 -16.338 1.00 71.69 213 ARG A O 1
ATOM 1665 N N . LEU A 1 214 ? -2.682 7.824 -14.250 1.00 79.38 214 LEU A N 1
ATOM 1666 C CA . LEU A 1 214 ? -1.674 8.789 -13.834 1.00 79.38 214 LEU A CA 1
ATOM 1667 C C . LEU A 1 214 ? -0.498 8.083 -13.168 1.00 79.38 214 LEU A C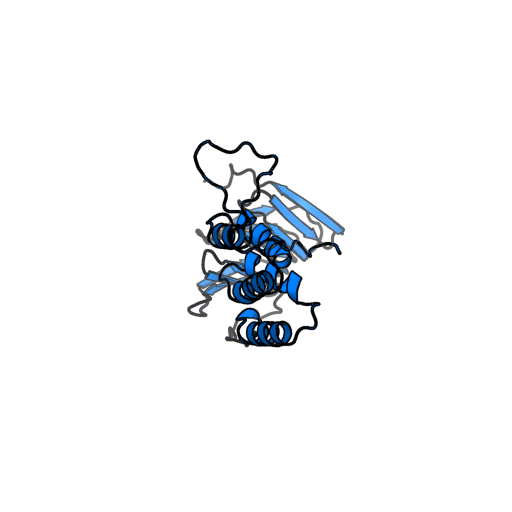 1
ATOM 1669 O O . LEU A 1 214 ? -0.678 7.328 -12.214 1.00 79.38 214 LEU A O 1
ATOM 1673 N N . ILE A 1 215 ? 0.696 8.389 -13.671 1.00 89.06 215 ILE A N 1
ATOM 1674 C CA . ILE A 1 215 ? 1.980 7.977 -13.109 1.00 89.06 215 ILE A CA 1
ATOM 1675 C C . ILE A 1 215 ? 2.727 9.247 -12.714 1.00 89.06 215 ILE A C 1
ATOM 1677 O O . ILE A 1 215 ? 2.993 10.098 -13.567 1.00 89.06 215 ILE A O 1
ATOM 1681 N N . ALA A 1 216 ? 3.061 9.371 -11.436 1.00 92.44 216 ALA A N 1
ATOM 1682 C CA . ALA A 1 216 ? 3.883 10.447 -10.901 1.00 92.44 216 ALA A CA 1
ATOM 1683 C C . ALA A 1 216 ? 5.262 9.898 -10.524 1.00 92.44 216 ALA A C 1
ATOM 1685 O O . ALA A 1 216 ? 5.360 8.813 -9.950 1.00 92.44 216 ALA A O 1
ATOM 1686 N N . SER A 1 217 ? 6.319 10.645 -10.829 1.00 94.75 217 SER A N 1
ATOM 1687 C CA . SER A 1 217 ? 7.687 10.305 -10.437 1.00 94.75 217 SER A CA 1
ATOM 1688 C C . SER A 1 217 ? 8.416 11.518 -9.871 1.00 94.75 217 SER A C 1
ATOM 1690 O O . SER A 1 217 ? 8.366 12.597 -10.462 1.00 94.75 217 SER A O 1
ATOM 1692 N N . GLY A 1 218 ? 9.084 11.336 -8.732 1.00 95.62 218 GLY A N 1
ATOM 1693 C CA . GLY A 1 218 ? 9.965 12.319 -8.105 1.00 95.62 218 GLY A CA 1
ATOM 1694 C C . GLY A 1 218 ? 11.423 11.873 -8.192 1.00 95.62 218 GLY A C 1
ATOM 1695 O O . GLY A 1 218 ? 11.731 10.709 -7.928 1.00 95.62 218 GLY A O 1
ATOM 1696 N N . SER A 1 219 ? 12.312 12.790 -8.570 1.00 96.81 219 SER A N 1
ATOM 1697 C CA . SER A 1 219 ? 13.725 12.500 -8.830 1.00 96.81 219 SER A CA 1
ATOM 1698 C C . SER A 1 219 ? 14.666 13.466 -8.109 1.00 96.81 219 SER A C 1
ATOM 1700 O O . SER A 1 219 ? 14.303 14.595 -7.770 1.00 96.81 219 SER A O 1
ATOM 1702 N N . LEU A 1 220 ? 15.914 13.028 -7.924 1.00 96.56 220 LEU A N 1
ATOM 1703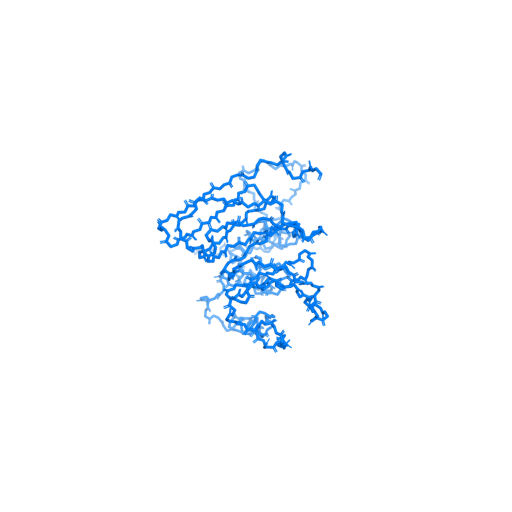 C CA . LEU A 1 220 ? 17.032 13.866 -7.484 1.00 96.56 220 LEU A CA 1
ATOM 1704 C C . LEU A 1 220 ? 17.374 15.000 -8.464 1.00 96.56 220 LEU A C 1
ATOM 1706 O O . LEU A 1 220 ? 18.096 15.924 -8.092 1.00 96.56 220 LEU A O 1
ATOM 1710 N N . ASP A 1 221 ? 16.809 15.004 -9.678 1.00 96.19 221 ASP A N 1
ATOM 1711 C CA . ASP A 1 221 ? 16.886 16.145 -10.601 1.00 96.19 221 ASP A CA 1
ATOM 1712 C C . ASP A 1 221 ? 16.062 17.365 -10.144 1.00 96.19 221 ASP A C 1
ATOM 1714 O O . ASP A 1 221 ? 16.003 18.378 -10.842 1.00 96.19 221 ASP A O 1
ATOM 1718 N N . LYS A 1 222 ? 15.469 17.286 -8.944 1.00 95.88 222 LYS A N 1
ATOM 1719 C CA . LYS A 1 222 ? 14.636 18.312 -8.304 1.00 95.88 222 LYS A CA 1
ATOM 1720 C C . LYS A 1 222 ? 13.315 18.552 -9.035 1.00 95.88 222 LYS A C 1
ATOM 1722 O O . LYS A 1 222 ? 12.691 19.594 -8.838 1.00 95.88 222 LYS A O 1
ATOM 1727 N N . THR A 1 223 ? 12.864 17.599 -9.852 1.00 95.00 223 THR A N 1
ATOM 1728 C CA . THR A 1 223 ? 11.591 17.685 -10.571 1.00 95.00 223 THR A CA 1
ATOM 1729 C C . THR A 1 223 ? 10.630 16.562 -10.201 1.00 95.00 223 THR A C 1
ATOM 1731 O O . THR A 1 223 ? 11.015 15.453 -9.821 1.00 95.00 223 THR A O 1
ATOM 1734 N N . VAL A 1 224 ? 9.341 16.864 -10.356 1.00 95.31 224 VAL A N 1
ATOM 1735 C CA . VAL A 1 224 ? 8.261 15.879 -10.348 1.00 95.31 224 VAL A CA 1
ATOM 1736 C C . VAL A 1 224 ? 7.661 15.838 -11.744 1.00 95.31 224 VAL A C 1
ATOM 1738 O O . VAL A 1 224 ? 7.308 16.878 -12.303 1.00 95.31 224 VAL A O 1
ATOM 1741 N N . LYS A 1 225 ? 7.540 14.643 -12.321 1.00 92.06 225 LYS A N 1
ATOM 1742 C CA . LYS A 1 225 ? 6.948 14.446 -13.647 1.00 92.06 225 LYS A CA 1
ATOM 1743 C C . LYS A 1 225 ? 5.689 13.605 -13.530 1.00 92.06 225 LYS A C 1
ATOM 1745 O O . LYS A 1 225 ? 5.726 12.480 -13.042 1.00 92.06 225 LYS A O 1
ATOM 1750 N N . ASN A 1 226 ? 4.592 14.153 -14.040 1.00 90.00 226 ASN A N 1
ATOM 1751 C CA . ASN A 1 226 ? 3.316 13.462 -14.153 1.00 90.00 226 ASN A CA 1
ATOM 1752 C C . ASN A 1 226 ? 3.100 13.031 -15.600 1.00 90.00 226 ASN A C 1
ATOM 1754 O O . ASN A 1 226 ? 3.294 13.817 -16.527 1.00 90.00 226 ASN A O 1
ATOM 1758 N N . ARG A 1 227 ? 2.682 11.784 -15.793 1.00 83.62 227 ARG A N 1
ATOM 1759 C CA . ARG A 1 227 ? 2.425 11.194 -17.105 1.00 83.62 227 ARG A CA 1
ATOM 1760 C C . ARG A 1 227 ? 1.037 10.580 -17.119 1.00 83.62 227 ARG A C 1
ATOM 1762 O O . ARG A 1 227 ? 0.616 9.967 -16.139 1.00 83.62 227 ARG A O 1
ATOM 1769 N N . LYS A 1 228 ? 0.336 10.751 -18.238 1.00 72.94 228 LYS A N 1
ATOM 1770 C CA . LYS A 1 228 ? -0.907 10.034 -18.516 1.00 72.94 228 LYS A CA 1
ATOM 1771 C C . LYS A 1 228 ? -0.572 8.806 -19.345 1.00 72.94 228 LYS A C 1
ATOM 1773 O O . LYS A 1 228 ? 0.088 8.943 -20.374 1.00 72.94 228 LYS A O 1
ATOM 1778 N N . SER A 1 229 ? -1.020 7.630 -18.914 1.00 61.94 229 SER A N 1
ATOM 1779 C CA . SER A 1 229 ? -1.090 6.505 -19.840 1.00 61.94 229 SER A CA 1
ATOM 1780 C C . SER A 1 229 ? -2.339 6.727 -20.693 1.00 61.94 229 SER A C 1
ATOM 1782 O O . SER A 1 229 ? -3.467 6.790 -20.197 1.00 61.94 229 SER A O 1
ATOM 1784 N N . ASN A 1 230 ? -2.152 6.970 -21.987 1.00 51.84 230 ASN A N 1
ATOM 1785 C CA . ASN A 1 230 ? -3.279 6.930 -22.905 1.00 51.84 230 ASN A CA 1
ATOM 1786 C C . ASN A 1 230 ? -3.645 5.448 -23.008 1.00 51.84 230 ASN A C 1
ATOM 1788 O O . ASN A 1 230 ? -2.857 4.664 -23.536 1.00 51.84 230 ASN A O 1
ATOM 1792 N N . GLY A 1 231 ? -4.801 5.056 -22.466 1.00 46.78 231 GLY A N 1
ATOM 1793 C CA . GLY A 1 231 ? -5.275 3.663 -22.393 1.00 46.78 231 GLY A CA 1
ATOM 1794 C C . GLY A 1 231 ? -5.458 2.949 -23.742 1.00 46.78 231 GLY A C 1
ATOM 1795 O O . GLY A 1 231 ? -6.084 1.897 -23.793 1.00 46.78 231 GLY A O 1
ATOM 1796 N N . THR A 1 232 ? -4.937 3.509 -24.833 1.00 40.91 232 THR A N 1
ATOM 1797 C CA . THR A 1 232 ? -4.940 2.958 -26.187 1.00 40.91 232 THR A CA 1
ATOM 1798 C C . THR A 1 232 ? -3.707 2.107 -26.498 1.00 40.91 232 THR A C 1
ATOM 1800 O O . THR A 1 232 ? -3.791 1.279 -27.390 1.00 40.91 232 THR A O 1
ATOM 1803 N N . ASN A 1 233 ? -2.592 2.249 -25.766 1.00 37.94 233 ASN A N 1
ATOM 1804 C CA . ASN A 1 233 ? -1.347 1.509 -26.057 1.00 37.94 233 ASN A CA 1
ATOM 1805 C C . ASN A 1 233 ? -1.096 0.300 -25.137 1.00 37.94 233 ASN A C 1
ATOM 1807 O O . ASN A 1 233 ? -0.009 -0.262 -25.153 1.00 37.94 233 ASN A O 1
ATOM 1811 N N . ILE A 1 234 ? -2.083 -0.094 -24.325 1.00 43.75 234 ILE A N 1
ATOM 1812 C CA . ILE A 1 234 ? -1.983 -1.242 -23.398 1.00 43.75 234 ILE A CA 1
ATOM 1813 C C . ILE A 1 234 ? -2.785 -2.455 -23.910 1.00 43.75 234 ILE A C 1
ATOM 1815 O O . ILE A 1 234 ? -3.028 -3.412 -23.183 1.00 43.75 234 ILE A O 1
ATOM 1819 N N . LYS A 1 235 ? -3.222 -2.408 -25.173 1.00 32.59 235 LYS A N 1
ATOM 1820 C CA . LYS A 1 235 ? -3.795 -3.541 -25.900 1.00 32.59 235 LYS A CA 1
ATOM 1821 C C . LYS A 1 235 ? -3.070 -3.674 -27.234 1.00 32.59 235 LYS A C 1
ATOM 1823 O O . LYS A 1 235 ? -3.399 -2.958 -28.177 1.00 32.59 235 LYS A O 1
ATOM 1828 N N . ALA A 1 236 ? -2.095 -4.566 -27.284 1.00 31.47 236 ALA A N 1
ATOM 1829 C CA . ALA A 1 236 ? -1.631 -5.224 -28.495 1.00 31.47 236 ALA A CA 1
ATOM 1830 C C . ALA A 1 236 ? -1.252 -6.650 -28.102 1.00 31.47 236 ALA A C 1
ATOM 1832 O O . ALA A 1 236 ? -0.609 -6.786 -27.037 1.00 31.47 236 ALA A O 1
#

Solvent-accessible surface area (backbone atoms only — not comparable to full-atom values): 13567 Å² total; per-residue (Å²): 133,87,75,85,84,69,82,48,67,78,37,69,61,89,83,69,100,62,91,73,72,92,90,66,86,64,56,19,49,58,53,31,27,52,56,29,54,71,44,91,49,66,69,50,22,44,52,22,51,70,51,25,57,79,52,48,69,72,16,45,52,52,31,58,55,31,53,73,44,90,49,65,68,46,16,49,51,29,44,68,72,46,74,85,54,86,50,68,71,54,51,51,53,53,50,52,45,63,70,66,41,78,85,72,68,82,61,91,85,80,80,74,78,92,71,71,96,38,61,76,51,30,68,49,76,38,80,75,75,45,30,40,36,39,25,11,53,66,14,38,34,41,33,29,35,68,86,82,65,42,80,75,53,72,49,82,50,100,37,29,27,35,15,52,28,57,29,71,80,54,49,38,38,39,38,16,9,64,75,20,38,41,37,36,31,35,62,83,82,69,40,79,75,45,74,47,80,81,55,90,28,37,22,64,38,41,45,49,37,72,85,52,44,39,40,39,37,36,30,75,64,77,48,73,50,77,44,69,52,66,86,72,78,82,69,130

Radius of gyration: 26.66 Å; Cα contacts (8 Å, |Δi|>4): 424; chains: 1; bounding box: 68×45×67 Å